Protein AF-A0A6C0HDF9-F1 (afdb_monomer_lite)

Radius of gyration: 28.07 Å; chains: 1; bounding box: 74×62×91 Å

Structure (mmCIF, N/CA/C/O backbone):
data_AF-A0A6C0HDF9-F1
#
_entry.id   AF-A0A6C0HDF9-F1
#
loop_
_atom_site.group_PDB
_atom_site.id
_atom_site.type_symbol
_atom_site.label_atom_id
_atom_site.label_alt_id
_atom_site.label_comp_id
_atom_site.label_asym_id
_atom_site.label_entity_id
_atom_site.label_seq_id
_atom_site.pdbx_PDB_ins_code
_atom_site.Cartn_x
_atom_site.Cartn_y
_atom_site.Cartn_z
_atom_site.occupancy
_atom_site.B_iso_or_equiv
_atom_site.auth_seq_id
_atom_site.auth_comp_id
_atom_site.auth_asym_id
_atom_site.auth_atom_id
_atom_site.pdbx_PDB_model_num
ATOM 1 N N . MET A 1 1 ? 6.367 15.931 -4.096 1.00 77.25 1 MET A N 1
ATOM 2 C CA . MET A 1 1 ? 7.063 14.735 -3.561 1.00 77.25 1 MET A CA 1
ATOM 3 C C . MET A 1 1 ? 7.761 14.015 -4.712 1.00 77.25 1 MET A C 1
ATOM 5 O O . MET A 1 1 ? 7.230 14.061 -5.814 1.00 77.25 1 MET A O 1
ATOM 9 N N . SER A 1 2 ? 8.948 13.421 -4.528 1.00 92.75 2 SER A N 1
ATOM 10 C CA . SER A 1 2 ? 9.651 12.751 -5.640 1.00 92.75 2 SER A CA 1
ATOM 11 C C . SER A 1 2 ? 9.009 11.400 -5.980 1.00 92.75 2 SER A C 1
ATOM 13 O O . SER A 1 2 ? 8.564 10.677 -5.087 1.00 92.75 2 SER A O 1
ATOM 15 N N . ASN A 1 3 ? 8.999 11.026 -7.265 1.00 94.81 3 ASN A N 1
ATOM 16 C CA . ASN A 1 3 ? 8.425 9.751 -7.720 1.00 94.81 3 ASN A CA 1
ATOM 17 C C . ASN A 1 3 ? 9.078 8.536 -7.048 1.00 94.81 3 ASN A C 1
ATOM 19 O O . ASN A 1 3 ? 8.394 7.553 -6.791 1.00 94.81 3 ASN A O 1
ATOM 23 N N . ASN A 1 4 ? 10.369 8.616 -6.706 1.00 92.81 4 ASN A N 1
ATOM 24 C CA . ASN A 1 4 ? 11.071 7.554 -5.981 1.00 92.81 4 ASN A CA 1
ATOM 25 C C . ASN A 1 4 ? 10.467 7.310 -4.590 1.00 92.81 4 ASN A C 1
ATOM 27 O O . ASN A 1 4 ? 10.227 6.161 -4.228 1.00 92.81 4 ASN A O 1
ATOM 31 N N . LYS A 1 5 ? 10.163 8.379 -3.834 1.00 93.69 5 LYS A N 1
ATOM 32 C CA . LYS A 1 5 ? 9.539 8.270 -2.503 1.00 93.69 5 LYS A CA 1
ATOM 33 C C . LYS A 1 5 ? 8.135 7.652 -2.607 1.00 93.69 5 LYS A C 1
ATOM 35 O O . LYS A 1 5 ? 7.800 6.760 -1.834 1.00 93.69 5 LYS A O 1
ATOM 40 N N . ILE A 1 6 ? 7.339 8.067 -3.597 1.00 96.25 6 ILE A N 1
ATOM 41 C CA . ILE A 1 6 ? 5.997 7.502 -3.845 1.00 96.25 6 ILE A CA 1
ATOM 42 C C . ILE A 1 6 ? 6.099 6.025 -4.249 1.00 96.25 6 ILE A C 1
ATOM 44 O O . ILE A 1 6 ? 5.381 5.179 -3.719 1.00 96.25 6 ILE A O 1
ATOM 48 N N . PHE A 1 7 ? 7.020 5.693 -5.153 1.00 97.56 7 PHE A N 1
ATOM 49 C CA . PHE A 1 7 ? 7.221 4.327 -5.627 1.00 97.56 7 PHE A CA 1
ATOM 50 C C . PHE A 1 7 ? 7.686 3.374 -4.525 1.00 97.56 7 PHE A C 1
ATOM 52 O O . PHE A 1 7 ? 7.213 2.243 -4.480 1.00 97.56 7 PHE A O 1
ATOM 59 N N . ALA A 1 8 ? 8.531 3.827 -3.595 1.00 95.38 8 ALA A N 1
ATOM 60 C CA . ALA A 1 8 ? 8.901 3.037 -2.421 1.00 95.38 8 ALA A CA 1
ATOM 61 C C . ALA A 1 8 ? 7.668 2.654 -1.580 1.00 95.38 8 ALA A C 1
ATOM 63 O O . ALA A 1 8 ? 7.522 1.500 -1.176 1.00 95.38 8 ALA A O 1
ATOM 64 N N . LYS A 1 9 ? 6.723 3.586 -1.386 1.00 97.31 9 LYS A N 1
ATOM 65 C CA . LYS A 1 9 ? 5.466 3.308 -0.672 1.00 97.31 9 LYS A CA 1
ATOM 66 C C . LYS A 1 9 ? 4.512 2.416 -1.472 1.00 97.31 9 LYS A C 1
ATOM 68 O O . LYS A 1 9 ? 3.881 1.541 -0.884 1.00 97.31 9 LYS A O 1
ATOM 73 N N . ILE A 1 10 ? 4.469 2.551 -2.800 1.00 98.06 10 ILE A N 1
ATOM 74 C CA . ILE A 1 10 ? 3.767 1.599 -3.679 1.00 98.06 10 ILE A CA 1
ATOM 75 C C . ILE A 1 10 ? 4.356 0.191 -3.516 1.00 98.06 10 ILE A C 1
ATOM 77 O O . ILE A 1 10 ? 3.608 -0.765 -3.338 1.00 98.06 10 ILE A O 1
ATOM 81 N N . LEU A 1 11 ? 5.683 0.046 -3.545 1.00 97.88 11 LEU A N 1
ATOM 82 C CA . LEU A 1 11 ? 6.351 -1.248 -3.407 1.00 97.88 11 LEU A CA 1
ATOM 83 C C . LEU A 1 11 ? 6.081 -1.890 -2.041 1.00 97.88 11 LEU A C 1
ATOM 85 O O . LEU A 1 11 ? 5.802 -3.086 -1.985 1.00 97.88 11 LEU A O 1
ATOM 89 N N . SER A 1 12 ? 6.116 -1.101 -0.965 1.00 96.06 12 SER A N 1
ATOM 90 C CA . SER A 1 12 ? 5.745 -1.548 0.382 1.00 96.06 12 SER A CA 1
ATOM 91 C C . SER A 1 12 ? 4.301 -2.068 0.420 1.00 96.06 12 SER A C 1
ATOM 93 O O . SER A 1 12 ? 4.063 -3.199 0.837 1.00 96.06 12 SER A O 1
ATOM 95 N N . PHE A 1 13 ? 3.346 -1.318 -0.137 1.00 98.12 13 PHE A N 1
ATOM 96 C CA . PHE A 1 13 ? 1.952 -1.755 -0.229 1.00 98.12 13 PHE A CA 1
ATOM 97 C C . PHE A 1 13 ? 1.776 -3.043 -1.053 1.00 98.12 13 PHE A C 1
ATOM 99 O O . PHE A 1 13 ? 1.066 -3.962 -0.646 1.00 98.12 13 PHE A O 1
ATOM 106 N N . LEU A 1 14 ? 2.454 -3.147 -2.199 1.00 98.25 14 LEU A N 1
ATOM 107 C CA . LEU A 1 14 ? 2.430 -4.347 -3.039 1.00 98.25 14 LEU A CA 1
ATOM 108 C C . LEU A 1 14 ? 3.043 -5.561 -2.344 1.00 98.25 14 LEU A C 1
ATOM 110 O O . LEU A 1 14 ? 2.578 -6.676 -2.564 1.00 98.25 14 LEU A O 1
ATOM 114 N N . ASN A 1 15 ? 4.072 -5.360 -1.519 1.00 97.38 15 ASN A N 1
ATOM 115 C CA . ASN A 1 15 ? 4.657 -6.421 -0.710 1.00 97.38 15 ASN A CA 1
ATOM 116 C C . ASN A 1 15 ? 3.624 -6.991 0.265 1.00 97.38 15 ASN A C 1
ATOM 118 O O . ASN A 1 15 ? 3.470 -8.207 0.338 1.00 97.38 15 ASN A O 1
ATOM 122 N N . GLU A 1 16 ? 2.868 -6.129 0.946 1.00 97.12 16 GLU A N 1
ATOM 123 C CA . GLU A 1 16 ? 1.812 -6.559 1.865 1.00 97.12 16 GLU A CA 1
ATOM 124 C C . GLU A 1 16 ? 0.657 -7.253 1.131 1.00 97.12 16 GLU A C 1
ATOM 126 O O . GLU A 1 16 ? 0.243 -8.345 1.528 1.00 97.12 16 GLU A O 1
ATOM 131 N N . LEU A 1 17 ? 0.199 -6.714 -0.008 1.00 97.62 17 LEU A N 1
ATOM 132 C CA . LEU A 1 17 ? -0.778 -7.411 -0.855 1.00 97.62 17 LEU A CA 1
ATOM 133 C C . LEU A 1 17 ? -0.266 -8.780 -1.320 1.00 97.62 17 LEU A C 1
ATOM 135 O O . LEU A 1 17 ? -1.016 -9.754 -1.312 1.00 97.62 17 LEU A O 1
ATOM 139 N N . ASN A 1 18 ? 1.007 -8.878 -1.700 1.00 97.81 18 ASN A N 1
ATOM 140 C CA . ASN A 1 18 ? 1.615 -10.136 -2.110 1.00 97.81 18 ASN A CA 1
ATOM 141 C C . ASN A 1 18 ? 1.699 -11.143 -0.951 1.00 97.81 18 ASN A C 1
ATOM 143 O O . ASN A 1 18 ? 1.428 -12.319 -1.160 1.00 97.81 18 ASN A O 1
ATOM 147 N N . ARG A 1 19 ? 2.014 -10.706 0.272 1.00 96.38 19 ARG A N 1
ATOM 148 C CA . ARG A 1 19 ? 2.009 -11.583 1.458 1.00 96.38 19 ARG A CA 1
ATOM 149 C C . ARG A 1 19 ? 0.614 -12.122 1.772 1.00 96.38 19 ARG A C 1
ATOM 151 O O . ARG A 1 19 ? 0.491 -13.261 2.206 1.00 96.38 19 ARG A O 1
ATOM 158 N N . MET A 1 20 ? -0.427 -11.323 1.543 1.00 95.50 20 MET A N 1
ATOM 159 C CA . MET A 1 20 ? -1.815 -11.716 1.809 1.00 95.50 20 MET A CA 1
ATOM 160 C C . MET A 1 20 ? -2.426 -12.584 0.698 1.00 95.50 20 MET A C 1
ATOM 162 O O . MET A 1 20 ? -3.192 -13.508 0.980 1.00 95.50 20 MET A O 1
ATOM 166 N N . PHE A 1 21 ? -2.121 -12.280 -0.566 1.00 97.12 21 PHE A N 1
ATOM 167 C CA . PHE A 1 21 ? -2.850 -12.823 -1.718 1.00 97.12 21 PHE A CA 1
ATOM 168 C C . PHE A 1 21 ? -1.964 -13.440 -2.805 1.00 97.12 21 PHE A C 1
ATOM 170 O O . PHE A 1 21 ? -2.499 -14.119 -3.679 1.00 97.12 21 PHE A O 1
ATOM 177 N N . GLY A 1 22 ? -0.644 -13.248 -2.770 1.00 94.38 22 GLY A N 1
ATOM 178 C CA . GLY A 1 22 ? 0.279 -13.629 -3.847 1.00 94.38 22 GLY A CA 1
ATOM 179 C C . GLY A 1 22 ? 0.278 -15.122 -4.176 1.00 94.38 22 GLY A C 1
ATOM 180 O O . GLY A 1 22 ? 0.358 -15.486 -5.346 1.00 94.38 22 GLY A O 1
ATOM 181 N N . ASP A 1 23 ? 0.072 -15.983 -3.175 1.00 96.44 23 ASP A N 1
ATOM 182 C CA . ASP A 1 23 ? -0.019 -17.438 -3.378 1.00 96.44 23 ASP A CA 1
ATOM 183 C C . ASP A 1 23 ? -1.294 -17.863 -4.127 1.00 96.44 23 ASP A C 1
ATOM 185 O O . ASP A 1 23 ? -1.341 -18.928 -4.742 1.00 96.44 23 ASP A O 1
ATOM 189 N N . LYS A 1 24 ? -2.351 -17.042 -4.071 1.00 96.44 24 LYS A N 1
ATOM 190 C CA . LYS A 1 24 ? -3.670 -17.323 -4.668 1.00 96.44 24 LYS A CA 1
ATOM 191 C C . LYS A 1 24 ? -3.947 -16.496 -5.920 1.00 96.44 24 LYS A C 1
ATOM 193 O O . LYS A 1 24 ? -4.871 -16.811 -6.667 1.00 96.44 24 LYS A O 1
ATOM 198 N N . ASP A 1 25 ? -3.202 -15.417 -6.122 1.00 96.94 25 ASP A N 1
ATOM 199 C CA . ASP A 1 25 ? -3.404 -14.463 -7.200 1.00 96.94 25 ASP A CA 1
ATOM 200 C C . ASP A 1 25 ? -2.078 -14.165 -7.902 1.00 96.94 25 ASP A C 1
ATOM 202 O O . ASP A 1 25 ? -1.300 -13.288 -7.512 1.00 96.94 25 ASP A O 1
ATOM 206 N N . VAL A 1 26 ? -1.829 -14.920 -8.976 1.00 97.75 26 VAL A N 1
ATOM 207 C CA . VAL A 1 26 ? -0.579 -14.835 -9.739 1.00 97.75 26 VAL A CA 1
ATOM 208 C C . VAL A 1 26 ? -0.346 -13.434 -10.310 1.00 97.75 26 VAL A C 1
ATOM 210 O O . VAL A 1 26 ? 0.799 -13.037 -10.516 1.00 97.75 26 VAL A O 1
ATOM 213 N N . ASN A 1 27 ? -1.409 -12.664 -10.565 1.00 98.19 27 ASN A N 1
ATOM 214 C CA . ASN A 1 27 ? -1.287 -11.339 -11.163 1.00 98.19 27 ASN A CA 1
ATOM 215 C C . ASN A 1 27 ? -0.745 -10.325 -10.149 1.00 98.19 27 ASN A C 1
ATOM 217 O O . ASN A 1 27 ? 0.142 -9.543 -10.500 1.00 98.19 27 ASN A O 1
ATOM 221 N N . ILE A 1 28 ? -1.183 -10.410 -8.885 1.00 97.81 28 ILE A N 1
ATOM 222 C CA . ILE A 1 28 ? -0.625 -9.623 -7.772 1.00 97.81 28 ILE A CA 1
ATOM 223 C C . ILE A 1 28 ? 0.852 -9.972 -7.577 1.00 97.81 28 ILE A C 1
ATOM 225 O O . ILE A 1 28 ? 1.693 -9.071 -7.527 1.00 97.81 28 ILE A O 1
ATOM 229 N N . PHE A 1 29 ? 1.179 -11.268 -7.544 1.00 98.00 29 PHE A N 1
ATOM 230 C CA . PHE A 1 29 ? 2.563 -11.732 -7.431 1.00 98.00 29 PHE A CA 1
ATOM 231 C C . PHE A 1 29 ? 3.443 -11.206 -8.572 1.00 98.00 29 PHE A C 1
ATOM 233 O O . PHE A 1 29 ? 4.529 -10.672 -8.334 1.00 98.00 29 PHE A O 1
ATOM 240 N N . ASN A 1 30 ? 2.962 -11.290 -9.815 1.00 98.25 30 ASN A N 1
ATOM 241 C CA . ASN A 1 30 ? 3.675 -10.776 -10.981 1.00 98.25 30 ASN A CA 1
ATOM 242 C C . ASN A 1 30 ? 3.881 -9.260 -10.898 1.00 98.25 30 ASN A C 1
ATOM 244 O O . ASN A 1 30 ? 4.979 -8.782 -11.187 1.00 98.25 30 ASN A O 1
ATOM 248 N N . TYR A 1 31 ? 2.859 -8.505 -10.482 1.00 98.50 31 TYR A N 1
ATOM 249 C CA . TYR A 1 31 ? 2.955 -7.050 -10.353 1.00 98.50 31 TYR A CA 1
ATOM 250 C C . TYR A 1 31 ? 3.988 -6.662 -9.293 1.00 98.50 31 TYR A C 1
ATOM 252 O O . TYR A 1 31 ? 4.893 -5.872 -9.572 1.00 98.50 31 TYR A O 1
ATOM 260 N N . TYR A 1 32 ? 3.926 -7.286 -8.113 1.00 98.38 32 TYR A N 1
ATOM 261 C CA . TYR A 1 32 ? 4.931 -7.113 -7.065 1.00 98.38 32 TYR A CA 1
ATOM 262 C C . TYR A 1 32 ? 6.339 -7.451 -7.570 1.00 98.38 32 TYR A C 1
ATOM 264 O O . TYR A 1 32 ? 7.265 -6.662 -7.383 1.00 98.38 32 TYR A O 1
ATOM 272 N N . LYS A 1 33 ? 6.510 -8.584 -8.265 1.00 98.31 33 LYS A N 1
ATOM 273 C CA . LYS A 1 33 ? 7.808 -9.006 -8.804 1.00 98.31 33 LYS A CA 1
ATOM 274 C C . LYS A 1 33 ? 8.379 -7.971 -9.772 1.00 98.31 33 LYS A C 1
ATOM 276 O O . LYS A 1 33 ? 9.571 -7.677 -9.682 1.00 98.31 33 LYS A O 1
ATOM 281 N N . VAL A 1 34 ? 7.564 -7.407 -10.664 1.00 98.12 34 VAL A N 1
ATOM 282 C CA . VAL A 1 34 ? 8.015 -6.363 -11.597 1.00 98.12 34 VAL A CA 1
ATOM 283 C C . VAL A 1 34 ? 8.468 -5.114 -10.842 1.00 98.12 34 VAL A C 1
ATOM 285 O O . VAL A 1 34 ? 9.578 -4.635 -11.080 1.00 98.12 34 VAL A O 1
ATOM 288 N N . CYS A 1 35 ? 7.672 -4.622 -9.889 1.00 97.31 35 CYS A N 1
ATOM 289 C CA . CYS A 1 35 ? 8.056 -3.446 -9.108 1.00 97.31 35 CYS A CA 1
ATOM 290 C C . CYS A 1 35 ? 9.322 -3.699 -8.274 1.00 97.31 35 CYS A C 1
ATOM 292 O O . CYS A 1 35 ? 10.225 -2.867 -8.279 1.00 97.31 35 CYS A O 1
ATOM 294 N N . LYS A 1 36 ? 9.446 -4.871 -7.637 1.00 98.06 36 LYS A N 1
ATOM 295 C CA . LYS A 1 36 ? 10.615 -5.258 -6.829 1.00 98.06 36 LYS A CA 1
ATOM 296 C C . LYS A 1 36 ? 11.921 -5.273 -7.627 1.00 98.06 36 LYS A C 1
ATOM 298 O O . LYS A 1 36 ? 12.961 -4.908 -7.094 1.00 98.06 36 LYS A O 1
ATOM 303 N N . HIS A 1 37 ? 11.876 -5.698 -8.890 1.00 97.56 37 HIS A N 1
ATOM 304 C CA . HIS A 1 37 ? 13.060 -5.777 -9.757 1.00 97.56 37 HIS A CA 1
ATOM 305 C C . HIS A 1 37 ? 13.282 -4.509 -10.594 1.00 97.56 37 HIS A C 1
ATOM 307 O O . HIS A 1 37 ? 14.143 -4.503 -11.474 1.00 97.56 37 HIS A O 1
ATOM 313 N N . THR A 1 38 ? 12.519 -3.439 -10.357 1.00 96.50 38 THR A N 1
ATOM 314 C CA . THR A 1 38 ? 12.707 -2.161 -11.049 1.00 96.50 38 THR A CA 1
ATOM 315 C C . THR A 1 38 ? 13.827 -1.366 -10.366 1.00 96.50 38 THR A C 1
ATOM 317 O O . THR A 1 38 ? 13.652 -0.945 -9.224 1.00 96.50 38 THR A O 1
ATOM 320 N N . PRO A 1 39 ? 14.975 -1.121 -11.029 1.00 92.31 39 PRO A N 1
ATOM 321 C CA . PRO A 1 39 ? 16.068 -0.356 -10.434 1.00 92.31 39 PRO A CA 1
ATOM 322 C C . PRO A 1 39 ? 15.692 1.115 -10.245 1.00 92.31 39 PRO A C 1
ATOM 324 O O . PRO A 1 39 ? 15.060 1.711 -11.120 1.00 92.31 39 PRO A O 1
ATOM 327 N N . ILE A 1 40 ? 16.188 1.731 -9.167 1.00 91.69 40 ILE A N 1
ATOM 328 C CA . ILE A 1 40 ? 15.968 3.157 -8.850 1.00 91.69 40 ILE A CA 1
ATOM 329 C C . ILE A 1 40 ? 16.487 4.077 -9.973 1.00 91.69 40 ILE A C 1
ATOM 331 O O . ILE A 1 40 ? 15.962 5.164 -10.200 1.00 91.69 40 ILE A O 1
ATOM 335 N N . THR A 1 41 ? 17.474 3.631 -10.752 1.00 91.69 41 THR A N 1
ATOM 336 C CA . THR A 1 41 ? 18.012 4.380 -11.899 1.00 91.69 41 THR A CA 1
ATOM 337 C C . THR A 1 41 ? 17.029 4.493 -13.072 1.00 91.69 41 THR A C 1
ATOM 339 O O . THR A 1 41 ? 17.149 5.408 -13.886 1.00 91.69 41 THR A O 1
ATOM 342 N N . LYS A 1 42 ? 16.012 3.622 -13.170 1.00 96.69 42 LYS A N 1
ATOM 343 C CA . LYS A 1 42 ? 15.038 3.613 -14.278 1.00 96.69 42 LYS A CA 1
ATOM 344 C C . LYS A 1 42 ? 13.852 4.548 -14.014 1.00 96.69 42 LYS A C 1
ATOM 346 O O . LYS A 1 42 ? 12.702 4.112 -13.937 1.00 96.69 42 LYS A O 1
ATOM 351 N N . GLN A 1 43 ? 14.126 5.851 -13.947 1.00 96.62 43 GLN A N 1
ATOM 352 C CA . GLN A 1 43 ? 13.145 6.899 -13.614 1.00 96.62 43 GLN A CA 1
ATOM 353 C C . GLN A 1 43 ? 11.867 6.870 -14.474 1.00 96.62 43 GLN A C 1
ATOM 355 O O . GLN A 1 43 ? 10.772 7.082 -13.954 1.00 96.62 43 GLN A O 1
ATOM 360 N N . ASN A 1 44 ? 11.970 6.535 -15.765 1.00 97.56 44 ASN A N 1
ATOM 361 C CA . ASN A 1 44 ? 10.804 6.426 -16.652 1.00 97.56 44 ASN A CA 1
ATOM 362 C C . ASN A 1 44 ? 9.852 5.288 -16.248 1.00 97.56 44 ASN A C 1
ATOM 364 O O . ASN A 1 44 ? 8.638 5.458 -16.288 1.00 97.56 44 ASN A O 1
ATOM 368 N N . ILE A 1 45 ? 10.387 4.143 -15.815 1.00 97.31 45 ILE A N 1
ATOM 369 C CA . ILE A 1 45 ? 9.573 2.997 -15.379 1.00 97.31 45 ILE A CA 1
ATOM 370 C C . ILE A 1 45 ? 8.900 3.312 -14.041 1.00 97.31 45 ILE A C 1
ATOM 372 O O . ILE A 1 45 ? 7.709 3.064 -13.870 1.00 97.31 45 ILE A O 1
ATOM 376 N N . ILE A 1 46 ? 9.641 3.931 -13.118 1.00 97.81 46 ILE A N 1
ATOM 377 C CA . ILE A 1 46 ? 9.115 4.395 -11.829 1.00 97.81 46 ILE A CA 1
ATOM 378 C C . ILE A 1 46 ? 7.962 5.376 -12.047 1.00 97.81 46 ILE A C 1
ATOM 380 O O . ILE A 1 46 ? 6.882 5.202 -11.482 1.00 97.81 46 ILE A O 1
ATOM 384 N N . LYS A 1 47 ? 8.163 6.372 -12.920 1.00 98.12 47 LYS A N 1
ATOM 385 C CA . LYS A 1 47 ? 7.121 7.329 -13.299 1.00 98.12 47 LYS A CA 1
ATOM 386 C C . LYS A 1 47 ? 5.889 6.615 -13.854 1.00 98.12 47 LYS A C 1
ATOM 388 O O . LYS A 1 47 ? 4.786 6.935 -13.428 1.00 98.12 47 LYS A O 1
ATOM 393 N N . ASN A 1 48 ? 6.064 5.617 -14.722 1.00 98.06 48 ASN A N 1
ATOM 394 C CA . ASN A 1 48 ? 4.944 4.845 -15.263 1.00 98.06 48 ASN A CA 1
ATOM 395 C C . ASN A 1 48 ? 4.147 4.123 -14.164 1.00 98.06 48 ASN A C 1
ATOM 397 O O . ASN A 1 48 ? 2.922 4.195 -14.174 1.00 98.06 48 ASN A O 1
ATOM 401 N N . HIS A 1 49 ? 4.799 3.486 -13.186 1.00 98.25 49 HIS A N 1
ATOM 402 C CA . HIS A 1 49 ? 4.089 2.856 -12.064 1.00 98.25 49 HIS A CA 1
ATOM 403 C C . HIS A 1 49 ? 3.317 3.869 -11.212 1.00 98.25 49 HIS A C 1
ATOM 405 O O . HIS A 1 49 ? 2.167 3.613 -10.857 1.00 98.25 49 HIS A O 1
ATOM 411 N N . VAL A 1 50 ? 3.916 5.028 -10.922 1.00 98.31 50 VAL A N 1
ATOM 412 C CA . VAL A 1 50 ? 3.234 6.114 -10.200 1.00 98.31 50 VAL A CA 1
ATOM 413 C C . VAL A 1 50 ? 2.026 6.616 -10.996 1.00 98.31 50 VAL A C 1
ATOM 415 O O . VAL A 1 50 ? 0.955 6.800 -10.425 1.00 98.31 50 VAL A O 1
ATOM 418 N N . THR A 1 51 ? 2.152 6.771 -12.317 1.00 98.31 51 THR A N 1
ATOM 419 C CA . THR A 1 51 ? 1.037 7.152 -13.196 1.00 98.31 51 THR A CA 1
ATOM 420 C C . THR A 1 51 ? -0.078 6.106 -13.197 1.00 98.31 51 THR A C 1
ATOM 422 O O . THR A 1 51 ? -1.242 6.480 -13.097 1.00 98.31 51 THR A O 1
ATOM 425 N N . LEU A 1 52 ? 0.244 4.810 -13.249 1.00 98.50 52 LEU A N 1
ATOM 426 C CA . LEU A 1 52 ? -0.756 3.738 -13.179 1.00 98.50 52 LEU A CA 1
ATOM 427 C C . LEU A 1 52 ? -1.551 3.776 -11.866 1.00 98.50 52 LEU A C 1
ATOM 429 O O . LEU A 1 52 ? -2.775 3.668 -11.889 1.00 98.50 52 LEU A O 1
ATOM 433 N N . PHE A 1 53 ? -0.872 3.984 -10.734 1.00 98.50 53 PHE A N 1
ATOM 434 C CA . PHE A 1 53 ? -1.538 4.153 -9.441 1.00 98.50 53 PHE A CA 1
ATOM 435 C C . PHE A 1 53 ? -2.365 5.437 -9.383 1.00 98.50 53 PHE A C 1
ATOM 437 O O . PHE A 1 53 ? -3.502 5.398 -8.929 1.00 98.50 53 PHE A O 1
ATOM 444 N N . SER A 1 54 ? -1.844 6.556 -9.887 1.00 98.12 54 SER A N 1
ATOM 445 C CA . SER A 1 54 ? -2.572 7.829 -9.946 1.00 98.12 54 SER A CA 1
ATOM 446 C C . SER A 1 54 ? -3.877 7.705 -10.742 1.00 98.12 54 SER A C 1
ATOM 448 O O . SER A 1 54 ? -4.943 8.086 -10.259 1.00 98.12 54 SER A O 1
ATOM 450 N N . ASN A 1 55 ? -3.821 7.062 -11.912 1.00 98.12 55 ASN A N 1
ATOM 451 C CA . ASN A 1 55 ? -4.981 6.830 -12.776 1.00 98.12 55 ASN A CA 1
ATOM 452 C C . ASN A 1 55 ? -6.049 5.934 -12.132 1.00 98.12 55 ASN A C 1
ATOM 454 O O . ASN A 1 55 ? -7.209 5.994 -12.527 1.00 98.12 55 ASN A O 1
ATOM 458 N N . PHE A 1 56 ? -5.675 5.103 -11.159 1.00 98.44 56 PHE A N 1
ATOM 459 C CA . PHE A 1 56 ? -6.622 4.320 -10.373 1.00 98.44 56 PHE A CA 1
ATOM 460 C C . PHE A 1 56 ? -7.132 5.088 -9.150 1.00 98.4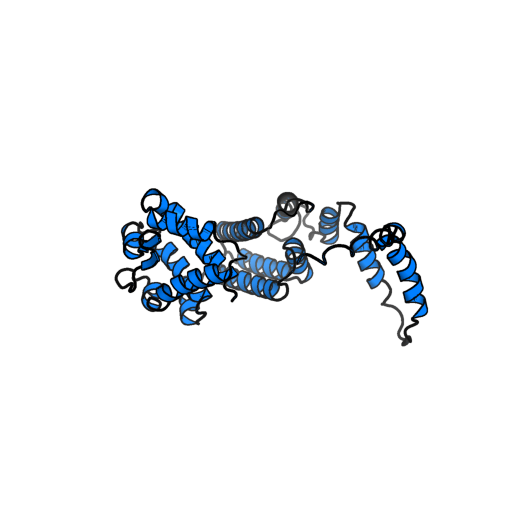4 56 PHE A C 1
ATOM 462 O O . PHE A 1 56 ? -8.327 5.069 -8.874 1.00 98.44 56 PHE A O 1
ATOM 469 N N . LEU A 1 57 ? -6.251 5.764 -8.414 1.00 98.12 57 LEU A N 1
ATOM 470 C CA . LEU A 1 57 ? -6.583 6.410 -7.146 1.00 98.12 57 LEU A CA 1
ATOM 471 C C . LEU A 1 57 ? -7.444 7.662 -7.344 1.00 98.12 57 LEU A C 1
ATOM 473 O O . LEU A 1 57 ? -8.425 7.827 -6.625 1.00 98.12 57 LEU A O 1
ATOM 477 N N . LEU A 1 58 ? -7.130 8.512 -8.329 1.00 97.25 58 LEU A N 1
ATOM 478 C CA . LEU A 1 58 ? -7.827 9.791 -8.519 1.00 97.25 58 LEU A CA 1
ATOM 479 C C . LEU A 1 58 ? -9.312 9.623 -8.886 1.00 97.25 58 LEU A C 1
ATOM 481 O O . LEU A 1 58 ? -10.145 10.210 -8.196 1.00 97.25 58 LEU A O 1
ATOM 485 N N . PRO A 1 59 ? -9.703 8.793 -9.878 1.00 98.19 59 PRO A N 1
ATOM 486 C CA . PRO A 1 59 ? -11.123 8.580 -10.177 1.00 98.19 59 PRO A CA 1
ATOM 487 C C . PRO A 1 59 ? -11.889 7.909 -9.029 1.00 98.19 59 PRO A C 1
ATOM 489 O O . PRO A 1 59 ? -13.109 8.013 -8.944 1.00 98.19 59 PRO A O 1
ATOM 492 N N . ASN A 1 60 ? -11.170 7.220 -8.139 1.00 98.19 60 ASN A N 1
ATOM 493 C CA . ASN A 1 60 ? -11.729 6.496 -7.006 1.00 98.19 60 ASN A CA 1
ATOM 494 C C . ASN A 1 60 ? -11.616 7.242 -5.671 1.00 98.19 60 ASN A C 1
ATOM 496 O O . ASN A 1 60 ? -11.965 6.649 -4.650 1.00 98.19 60 ASN A O 1
ATOM 500 N N . LYS A 1 61 ? -11.169 8.507 -5.658 1.00 97.50 61 LYS A N 1
ATOM 501 C CA . LYS A 1 61 ? -10.917 9.302 -4.442 1.00 97.50 61 LYS A CA 1
ATOM 502 C C . LYS A 1 61 ? -12.036 9.157 -3.407 1.00 97.50 61 LYS A C 1
ATOM 504 O O . LYS A 1 61 ? -11.805 8.639 -2.315 1.00 97.50 61 LYS A O 1
ATOM 509 N N . ASP A 1 62 ? -13.263 9.515 -3.778 1.00 96.25 62 ASP A N 1
ATOM 510 C CA . ASP A 1 62 ? -14.416 9.483 -2.873 1.00 96.25 62 ASP A CA 1
ATOM 511 C C . ASP A 1 62 ? -14.717 8.078 -2.350 1.00 96.25 62 ASP A C 1
ATOM 513 O O . ASP A 1 62 ? -15.104 7.903 -1.196 1.00 96.25 62 ASP A O 1
ATOM 517 N N . ASN A 1 63 ? -14.560 7.065 -3.202 1.00 97.50 63 ASN A N 1
ATOM 518 C CA . ASN A 1 63 ? -14.827 5.677 -2.842 1.00 97.50 63 ASN A CA 1
ATOM 519 C C . ASN A 1 63 ? -13.752 5.133 -1.897 1.00 97.50 63 ASN A C 1
ATOM 521 O O . ASN A 1 63 ? -14.072 4.348 -1.012 1.00 97.50 63 ASN A O 1
ATOM 525 N N . ILE A 1 64 ? -12.498 5.557 -2.051 1.00 96.94 64 ILE A N 1
ATOM 526 C CA . ILE A 1 64 ? -11.387 5.189 -1.167 1.00 96.94 64 ILE A CA 1
ATOM 527 C C . ILE A 1 64 ? -11.550 5.856 0.203 1.00 96.94 64 ILE A C 1
ATOM 529 O O . ILE A 1 64 ? -11.414 5.189 1.229 1.00 96.94 64 ILE A O 1
ATOM 533 N N . ILE A 1 65 ? -11.915 7.141 0.234 1.00 94.00 65 ILE A N 1
ATOM 534 C CA . ILE A 1 65 ? -12.194 7.880 1.476 1.00 94.00 65 ILE A CA 1
ATOM 535 C C . ILE A 1 65 ? -13.385 7.256 2.214 1.00 94.00 65 ILE A C 1
ATOM 537 O O . ILE A 1 65 ? -13.288 6.929 3.393 1.00 94.00 65 ILE A O 1
ATOM 541 N N . LYS A 1 66 ? -14.489 6.993 1.505 1.00 95.06 66 LYS A N 1
ATOM 542 C CA . LYS A 1 66 ? -15.715 6.392 2.068 1.00 95.06 66 LYS A CA 1
ATOM 543 C C . LYS A 1 66 ? -15.633 4.869 2.235 1.00 95.06 66 LYS A C 1
ATOM 545 O O . LYS A 1 66 ? -16.644 4.244 2.548 1.00 95.06 66 LYS A O 1
ATOM 550 N N . GLN A 1 67 ? -14.471 4.267 1.974 1.00 95.25 67 GLN A N 1
ATOM 551 C CA . GLN A 1 67 ? -14.219 2.823 2.050 1.00 95.25 67 GLN A CA 1
ATOM 552 C C . GLN A 1 67 ? -15.242 1.954 1.282 1.00 95.25 67 GLN A C 1
ATOM 554 O O . GLN A 1 67 ? -15.629 0.861 1.702 1.00 95.25 67 GLN A O 1
ATOM 559 N N . ASN A 1 68 ? -15.699 2.428 0.122 1.00 95.44 68 ASN A N 1
ATOM 560 C CA . ASN A 1 68 ? -16.718 1.781 -0.697 1.00 95.44 68 ASN A CA 1
ATOM 561 C C . ASN A 1 68 ? -16.118 1.056 -1.912 1.00 95.44 68 ASN A C 1
ATOM 563 O O . ASN A 1 68 ? -16.105 1.578 -3.029 1.00 95.44 68 ASN A O 1
ATOM 567 N N . PHE A 1 69 ? -15.678 -0.190 -1.718 1.00 94.62 69 PHE A N 1
ATOM 568 C CA . PHE A 1 69 ? -15.023 -0.958 -2.788 1.00 94.62 69 PHE A CA 1
ATOM 569 C C . PHE A 1 69 ? -15.972 -1.358 -3.933 1.00 94.62 69 PHE A C 1
ATOM 571 O O . PHE A 1 69 ? -15.530 -1.580 -5.058 1.00 94.62 69 PHE A O 1
ATOM 578 N N . SER A 1 70 ? -17.284 -1.426 -3.676 1.00 95.69 70 SER A N 1
ATOM 579 C CA . SER A 1 70 ? -18.274 -1.853 -4.679 1.00 95.69 70 SER A CA 1
ATOM 580 C C . SER A 1 70 ? -18.402 -0.878 -5.857 1.00 95.69 70 SER A C 1
ATOM 582 O O . SER A 1 70 ? -18.811 -1.270 -6.949 1.00 95.69 70 SER A O 1
ATOM 584 N N . LYS A 1 71 ? -18.017 0.386 -5.643 1.00 97.06 71 LYS A N 1
ATOM 585 C CA . LYS A 1 71 ? -18.124 1.477 -6.617 1.00 97.06 71 LYS A CA 1
ATOM 586 C C . LYS A 1 71 ? -16.799 1.837 -7.294 1.00 97.06 71 LYS A C 1
ATOM 588 O O . LYS A 1 71 ? -16.755 2.835 -8.008 1.00 97.06 71 LYS A O 1
ATOM 593 N N . LEU A 1 72 ? -15.739 1.047 -7.094 1.00 97.38 72 LEU A N 1
ATOM 594 C CA . LEU A 1 72 ? -14.443 1.323 -7.717 1.00 97.38 72 LEU A CA 1
ATOM 595 C C . LEU A 1 72 ? -14.531 1.236 -9.250 1.00 97.38 72 LEU A C 1
ATOM 597 O O . LEU A 1 72 ? -14.932 0.201 -9.798 1.00 97.38 72 LEU A O 1
ATOM 601 N N . ASN A 1 73 ? -14.150 2.323 -9.923 1.00 97.25 73 ASN A N 1
ATOM 602 C CA . ASN A 1 73 ? -14.090 2.457 -11.373 1.00 97.25 73 ASN A CA 1
ATOM 603 C C . ASN A 1 73 ? -12.991 3.468 -11.795 1.00 97.25 73 ASN A C 1
ATOM 605 O O . ASN A 1 73 ? -13.165 4.665 -11.571 1.00 97.25 73 ASN A O 1
ATOM 609 N N . PRO A 1 74 ? -11.883 3.026 -12.421 1.00 98.00 74 PRO A N 1
ATOM 610 C CA . PRO A 1 74 ? -11.575 1.639 -12.772 1.00 98.00 74 PRO A CA 1
ATOM 611 C C . PRO A 1 74 ? -11.393 0.769 -11.522 1.00 98.00 74 PRO A C 1
ATOM 613 O O . PRO A 1 74 ? -11.036 1.270 -10.458 1.00 98.00 74 PRO A O 1
ATOM 616 N N . SER A 1 75 ? -11.651 -0.537 -11.635 1.00 98.06 75 SER A N 1
ATOM 617 C CA . SER A 1 75 ? -11.418 -1.488 -10.536 1.00 98.06 75 SER A CA 1
ATOM 618 C C . SER A 1 75 ? -10.013 -2.077 -10.530 1.00 98.06 75 SER A C 1
ATOM 620 O O . SER A 1 75 ? -9.662 -2.784 -9.590 1.00 98.06 75 SER A O 1
ATOM 622 N N . GLU A 1 76 ? -9.208 -1.797 -11.551 1.00 98.06 76 GLU A N 1
ATOM 623 C CA . GLU A 1 76 ? -7.912 -2.433 -11.740 1.00 98.06 76 GLU A CA 1
ATOM 624 C C . GLU A 1 76 ? -6.780 -1.445 -12.013 1.00 98.06 76 GLU A C 1
ATOM 626 O O . GLU A 1 76 ? -6.972 -0.396 -12.627 1.00 98.06 76 GLU A O 1
ATOM 631 N N . ILE A 1 77 ? -5.577 -1.833 -11.592 1.00 98.38 77 ILE A N 1
ATOM 632 C CA . ILE A 1 77 ? -4.314 -1.233 -12.020 1.00 98.38 77 ILE A CA 1
ATOM 633 C C . ILE A 1 77 ? -3.678 -2.212 -13.003 1.00 98.38 77 ILE A C 1
ATOM 635 O O . ILE A 1 77 ? -3.192 -3.266 -12.595 1.00 98.38 77 ILE A O 1
ATOM 639 N N . ARG A 1 78 ? -3.693 -1.889 -14.299 1.00 98.12 78 ARG A N 1
ATOM 640 C CA . ARG A 1 78 ? -3.222 -2.778 -15.371 1.00 98.12 78 ARG A CA 1
ATOM 641 C C . ARG A 1 78 ? -1.946 -2.247 -16.013 1.00 98.12 78 ARG A C 1
ATOM 643 O O . ARG A 1 78 ? -1.933 -1.141 -16.539 1.00 98.12 78 ARG A O 1
ATOM 650 N N . MET A 1 79 ? -0.890 -3.061 -16.012 1.00 96.44 79 MET A N 1
ATOM 651 C CA . MET A 1 79 ? 0.347 -2.793 -16.756 1.00 96.44 79 MET A CA 1
ATOM 652 C C . MET A 1 79 ? 0.428 -3.636 -18.036 1.00 96.44 79 MET A C 1
ATOM 654 O O . MET A 1 79 ? 0.891 -3.158 -19.067 1.00 96.44 79 MET A O 1
ATOM 658 N N . SER A 1 80 ? -0.019 -4.892 -17.971 1.00 97.44 80 SER A N 1
ATOM 659 C CA . SER A 1 80 ? -0.152 -5.805 -19.111 1.00 97.44 80 SER A CA 1
ATOM 660 C C . SER A 1 80 ? -1.276 -6.812 -18.849 1.00 97.44 80 SER A C 1
ATOM 662 O O . SER A 1 80 ? -1.819 -6.867 -17.744 1.00 97.44 80 SER A O 1
ATOM 664 N N . ASP A 1 81 ? -1.588 -7.663 -19.826 1.00 97.00 81 ASP A N 1
ATOM 665 C CA . ASP A 1 81 ? -2.606 -8.714 -19.678 1.00 97.00 81 ASP A CA 1
ATOM 666 C C . ASP A 1 81 ? -2.301 -9.722 -18.565 1.00 97.00 81 ASP A C 1
ATOM 668 O O . ASP A 1 81 ? -3.217 -10.311 -18.000 1.00 97.00 81 ASP A O 1
ATOM 672 N N . LYS A 1 82 ? -1.018 -9.907 -18.229 1.00 96.19 82 LYS A N 1
ATOM 673 C CA . LYS A 1 82 ? -0.545 -10.854 -17.201 1.00 96.19 82 LYS A CA 1
ATOM 674 C C . LYS A 1 82 ? -0.039 -10.166 -15.933 1.00 96.19 82 LYS A C 1
ATOM 676 O O . LYS A 1 82 ? 0.511 -10.815 -15.041 1.00 96.19 82 LYS A O 1
ATOM 681 N N . THR A 1 83 ? -0.112 -8.839 -15.884 1.00 97.75 83 THR A N 1
ATOM 682 C CA . THR A 1 83 ? 0.428 -8.046 -14.782 1.00 97.75 83 THR A CA 1
ATOM 683 C C . THR A 1 83 ? -0.523 -6.907 -14.481 1.00 97.75 83 THR A C 1
ATOM 685 O O . THR A 1 83 ? -0.421 -5.806 -15.030 1.00 97.75 83 THR A O 1
ATOM 688 N N . TYR A 1 84 ? -1.477 -7.209 -13.612 1.00 98.44 84 TYR A N 1
ATOM 689 C CA . TYR A 1 84 ? -2.502 -6.286 -13.165 1.00 98.44 84 TYR A CA 1
ATOM 690 C C . TYR A 1 84 ? -2.936 -6.629 -11.739 1.00 98.44 84 TYR A C 1
ATOM 692 O O . TYR A 1 84 ? -2.642 -7.709 -11.230 1.00 98.44 84 TYR A O 1
ATOM 700 N N . ILE A 1 85 ? -3.628 -5.699 -11.095 1.00 98.38 85 ILE A N 1
ATOM 701 C CA . ILE A 1 85 ? -4.235 -5.885 -9.777 1.00 98.38 85 ILE A CA 1
ATOM 702 C C . ILE A 1 85 ? -5.703 -5.527 -9.920 1.00 98.38 85 ILE A C 1
ATOM 704 O O . ILE A 1 85 ? -6.005 -4.387 -10.259 1.00 98.38 85 ILE A O 1
ATOM 708 N N . ASP A 1 86 ? -6.599 -6.479 -9.671 1.00 98.19 86 ASP A N 1
ATOM 709 C CA . ASP A 1 86 ? -8.042 -6.237 -9.640 1.00 98.19 86 ASP A CA 1
ATOM 710 C C . ASP A 1 86 ? -8.500 -6.048 -8.190 1.00 98.19 86 ASP A C 1
ATOM 712 O O . ASP A 1 86 ? -8.604 -7.002 -7.415 1.00 98.19 86 ASP A O 1
ATOM 716 N N . PHE A 1 87 ? -8.775 -4.801 -7.808 1.00 97.94 87 PHE A N 1
ATOM 717 C CA . PHE A 1 87 ? -9.157 -4.471 -6.442 1.00 97.94 87 PHE A CA 1
ATOM 718 C C . PHE A 1 87 ? -10.525 -5.023 -6.055 1.00 97.94 87 PHE A C 1
ATOM 720 O O . PHE A 1 87 ? -10.729 -5.295 -4.874 1.00 97.94 87 PHE A O 1
ATOM 727 N N . LYS A 1 88 ? -11.445 -5.267 -7.000 1.00 96.69 88 LYS A N 1
ATOM 728 C CA . LYS A 1 88 ? -12.713 -5.935 -6.659 1.00 96.69 88 LYS A CA 1
ATOM 729 C C . LYS A 1 88 ? -12.438 -7.339 -6.133 1.00 96.69 88 LYS A C 1
ATOM 731 O O . LYS A 1 88 ? -12.890 -7.671 -5.040 1.00 96.69 88 LYS A O 1
ATOM 736 N N . GLN A 1 89 ? -11.596 -8.099 -6.832 1.00 96.75 89 GLN A N 1
ATOM 737 C CA . GLN A 1 89 ? -11.184 -9.432 -6.387 1.00 96.75 89 GLN A CA 1
ATOM 738 C C . GLN A 1 89 ? -10.398 -9.394 -5.075 1.00 96.75 89 GLN A C 1
ATOM 740 O O . GLN A 1 89 ? -10.620 -10.242 -4.210 1.00 96.75 89 GLN A O 1
ATOM 745 N N . VAL A 1 90 ? -9.504 -8.413 -4.897 1.00 97.62 90 VAL A N 1
ATOM 746 C CA . VAL A 1 90 ? -8.771 -8.230 -3.632 1.00 97.62 90 VAL A CA 1
ATOM 747 C C . VAL A 1 90 ? -9.749 -8.033 -2.472 1.00 97.62 90 VAL A C 1
ATOM 749 O O . VAL A 1 90 ? -9.661 -8.751 -1.480 1.00 97.62 90 VAL A O 1
ATOM 752 N N . PHE A 1 91 ? -10.715 -7.117 -2.592 1.00 97.44 91 PHE A N 1
ATOM 753 C CA . PHE A 1 91 ? -11.674 -6.835 -1.520 1.00 97.44 91 PHE A CA 1
ATOM 754 C C . PHE A 1 91 ? -12.680 -7.974 -1.288 1.00 97.44 91 PHE A C 1
ATOM 756 O O . PHE A 1 91 ? -13.075 -8.213 -0.144 1.00 97.44 91 PHE A O 1
ATOM 763 N N . GLU A 1 92 ? -13.070 -8.710 -2.330 1.00 96.56 92 GLU A N 1
ATOM 764 C CA . GLU A 1 92 ? -13.909 -9.909 -2.210 1.00 96.56 92 GLU A CA 1
ATOM 765 C C . GLU A 1 92 ? -13.199 -11.032 -1.443 1.00 96.56 92 GLU A C 1
ATOM 767 O O . GLU A 1 92 ? -13.808 -11.648 -0.567 1.00 96.56 92 GLU A O 1
ATOM 772 N N . LYS A 1 93 ? -11.907 -11.258 -1.721 1.00 96.69 93 LYS A N 1
ATOM 773 C CA . LYS A 1 93 ? -11.073 -12.267 -1.044 1.00 96.69 93 LYS A CA 1
ATOM 774 C C . LYS A 1 93 ? -10.604 -11.820 0.348 1.00 96.69 93 LYS A C 1
ATOM 776 O O . LYS A 1 93 ? -10.308 -12.669 1.188 1.00 96.69 93 LYS A O 1
ATOM 781 N N . ALA A 1 94 ? -10.509 -10.513 0.597 1.00 96.88 94 ALA A N 1
ATOM 782 C CA . ALA A 1 94 ? -10.095 -9.957 1.880 1.00 96.88 94 ALA A CA 1
ATOM 783 C C . ALA A 1 94 ? -11.152 -10.199 2.967 1.00 96.88 94 ALA A C 1
ATOM 785 O O . ALA A 1 94 ? -12.342 -9.905 2.788 1.00 96.88 94 ALA A O 1
ATOM 786 N N . ASN A 1 95 ? -10.700 -10.681 4.127 1.00 94.62 95 ASN A N 1
ATOM 787 C CA . ASN A 1 95 ? -11.536 -10.801 5.318 1.00 94.62 95 ASN A CA 1
ATOM 788 C C . ASN A 1 95 ? -11.910 -9.408 5.875 1.00 94.62 95 ASN A C 1
ATOM 790 O O . ASN A 1 95 ? -11.375 -8.383 5.455 1.00 94.62 95 ASN A O 1
ATOM 794 N N . LYS A 1 96 ? -12.838 -9.357 6.838 1.00 94.12 96 LYS A N 1
ATOM 795 C CA . LYS A 1 96 ? -13.314 -8.085 7.415 1.00 94.12 96 LYS A CA 1
ATOM 796 C C . LYS A 1 96 ? -12.206 -7.258 8.080 1.00 94.12 96 LYS A C 1
ATOM 798 O O . LYS A 1 96 ? -12.338 -6.043 8.132 1.00 94.12 96 LYS A O 1
ATOM 803 N N . GLU A 1 97 ? -11.147 -7.902 8.555 1.00 91.75 97 GLU A N 1
ATOM 804 C CA . GLU A 1 97 ? -10.037 -7.263 9.269 1.00 91.75 97 GLU A CA 1
ATOM 805 C C . GLU A 1 97 ? -9.033 -6.606 8.313 1.00 91.75 97 GLU A C 1
ATOM 807 O O . GLU A 1 97 ? -8.477 -5.558 8.622 1.00 91.75 97 GLU A O 1
ATOM 812 N N . TRP A 1 98 ? -8.825 -7.177 7.125 1.00 94.00 98 TRP A N 1
ATOM 813 C CA . TRP A 1 98 ? -7.846 -6.674 6.158 1.00 94.00 98 TRP A CA 1
ATOM 814 C C . TRP A 1 98 ? -8.383 -5.535 5.297 1.00 94.00 98 TRP A C 1
ATOM 816 O O . TRP A 1 98 ? -7.608 -4.702 4.834 1.00 94.00 98 TRP A O 1
ATOM 826 N N . ARG A 1 99 ? -9.703 -5.458 5.073 1.00 95.69 99 ARG A N 1
ATOM 827 C CA . ARG A 1 99 ? -10.289 -4.406 4.219 1.00 95.69 99 ARG A CA 1
ATOM 828 C C . ARG A 1 99 ? -9.973 -2.987 4.714 1.00 95.69 99 ARG A C 1
ATOM 830 O O . ARG A 1 99 ? -9.546 -2.193 3.876 1.00 95.69 99 ARG A O 1
ATOM 837 N N . PRO A 1 100 ? -10.124 -2.654 6.014 1.00 93.38 100 PRO A N 1
ATOM 838 C CA . PRO A 1 100 ? -9.751 -1.336 6.523 1.00 93.38 100 PRO A CA 1
ATOM 839 C C . PRO A 1 100 ? -8.270 -1.020 6.300 1.00 93.38 100 PRO A C 1
ATOM 841 O O . PRO A 1 100 ? -7.953 0.065 5.824 1.00 93.38 100 PRO A O 1
ATOM 844 N N . ALA A 1 101 ? -7.373 -1.982 6.547 1.00 93.19 101 ALA A N 1
ATOM 845 C CA . ALA A 1 101 ? -5.936 -1.800 6.335 1.00 93.19 101 ALA A CA 1
ATOM 846 C C . ALA A 1 101 ? -5.600 -1.529 4.857 1.00 93.19 101 ALA A C 1
ATOM 848 O O . ALA A 1 101 ? -4.845 -0.610 4.544 1.00 93.19 101 ALA A O 1
ATOM 849 N N . ILE A 1 102 ? -6.213 -2.271 3.926 1.00 96.88 102 ILE A N 1
ATOM 850 C CA . ILE A 1 102 ? -6.042 -2.034 2.484 1.00 96.88 102 ILE A CA 1
ATOM 851 C C . ILE A 1 102 ? -6.521 -0.623 2.117 1.00 96.88 102 ILE A C 1
ATOM 853 O O . ILE A 1 102 ? -5.818 0.088 1.399 1.00 96.88 102 ILE A O 1
ATOM 857 N N . PHE A 1 103 ? -7.679 -0.185 2.626 1.00 96.44 103 PHE A N 1
ATOM 858 C CA . PHE A 1 103 ? -8.160 1.180 2.398 1.00 96.44 103 PHE A CA 1
ATOM 859 C C . PHE A 1 103 ? -7.221 2.238 2.965 1.00 96.44 103 PHE A C 1
ATOM 861 O O . PHE A 1 103 ? -6.934 3.204 2.267 1.00 96.44 103 PHE A O 1
ATOM 868 N N . GLN A 1 104 ? -6.705 2.042 4.175 1.00 93.25 104 GLN A N 1
ATOM 869 C CA . GLN A 1 104 ? -5.765 2.965 4.801 1.00 93.25 104 GLN A CA 1
ATOM 870 C C . GLN A 1 104 ? -4.497 3.138 3.952 1.00 93.25 104 GLN A C 1
ATOM 872 O O . GLN A 1 104 ? -4.056 4.262 3.714 1.00 93.25 104 GLN A O 1
ATOM 877 N N . HIS A 1 105 ? -3.949 2.049 3.402 1.00 95.88 105 HIS A N 1
ATOM 878 C CA . HIS A 1 105 ? -2.824 2.138 2.468 1.00 95.88 105 HIS A CA 1
ATOM 879 C C . HIS A 1 105 ? -3.185 2.882 1.174 1.00 95.88 105 HIS A C 1
ATOM 881 O O . HIS A 1 105 ? -2.395 3.701 0.703 1.00 95.88 105 HIS A O 1
ATOM 887 N N . LEU A 1 106 ? -4.368 2.634 0.600 1.00 97.12 106 LEU A N 1
ATOM 888 C CA . LEU A 1 106 ? -4.827 3.347 -0.597 1.00 97.12 106 LEU A CA 1
ATOM 889 C C . LEU A 1 106 ? -5.033 4.845 -0.331 1.00 97.12 106 LEU A C 1
ATOM 891 O O . LEU A 1 106 ? -4.641 5.660 -1.161 1.00 97.12 106 LEU A O 1
ATOM 895 N N . GLN A 1 107 ? -5.594 5.213 0.824 1.00 95.44 107 GLN A N 1
ATOM 896 C CA . GLN A 1 107 ? -5.739 6.603 1.266 1.00 95.44 107 GLN A CA 1
ATOM 897 C C . GLN A 1 107 ? -4.372 7.270 1.436 1.00 95.44 107 GLN A C 1
ATOM 899 O O . GLN A 1 107 ? -4.173 8.399 0.990 1.00 95.44 107 GLN A O 1
ATOM 904 N N . TYR A 1 108 ? -3.402 6.556 2.011 1.00 94.81 108 TYR A N 1
ATOM 905 C CA . TYR A 1 108 ? -2.053 7.081 2.186 1.00 94.81 108 TYR A CA 1
ATOM 906 C C . TYR A 1 108 ? -1.381 7.326 0.833 1.00 94.81 108 TYR A C 1
ATOM 908 O O . TYR A 1 108 ? -0.872 8.415 0.585 1.00 94.81 108 TYR A O 1
ATOM 916 N N . LEU A 1 109 ? -1.447 6.361 -0.090 1.00 96.75 109 LEU A N 1
ATOM 917 C CA . LEU A 1 109 ? -0.932 6.533 -1.452 1.00 96.75 109 LEU A CA 1
ATOM 918 C C . LEU A 1 109 ? -1.628 7.679 -2.199 1.00 96.75 109 LEU A C 1
ATOM 920 O O . LEU A 1 109 ? -0.958 8.441 -2.897 1.00 96.75 109 LEU A O 1
ATOM 924 N N . LEU A 1 110 ? -2.945 7.823 -2.031 1.00 97.12 110 LEU A N 1
ATOM 925 C CA . LEU A 1 110 ? -3.714 8.930 -2.592 1.00 97.12 110 LEU A CA 1
ATOM 926 C C . LEU A 1 110 ? -3.201 10.278 -2.070 1.00 97.12 110 LEU A C 1
ATOM 928 O O . LEU A 1 110 ? -2.945 11.158 -2.883 1.00 97.12 110 LEU A O 1
ATOM 932 N N . TYR A 1 111 ? -2.957 10.415 -0.763 1.00 95.94 111 TYR A N 1
ATOM 933 C CA . TYR A 1 111 ? -2.388 11.634 -0.174 1.00 95.94 111 TYR A CA 1
ATOM 934 C C . TYR A 1 111 ? -0.984 11.947 -0.709 1.00 95.94 111 TYR A C 1
ATOM 936 O O . TYR A 1 111 ? -0.671 13.098 -1.004 1.00 95.94 111 TYR A O 1
ATOM 944 N N . LEU A 1 112 ? -0.129 10.933 -0.887 1.00 93.50 112 LEU A N 1
ATOM 945 C CA . LEU A 1 112 ? 1.222 11.141 -1.427 1.00 93.50 112 LEU A CA 1
ATOM 946 C C . LEU A 1 112 ? 1.217 11.633 -2.883 1.00 93.50 112 LEU A C 1
ATOM 948 O O . LEU A 1 112 ? 2.116 12.378 -3.282 1.00 93.50 112 LEU A O 1
ATOM 952 N N . ILE A 1 113 ? 0.237 11.194 -3.679 1.00 94.44 113 ILE A N 1
ATOM 953 C CA . ILE A 1 113 ? 0.076 11.586 -5.086 1.00 94.44 113 ILE A CA 1
ATOM 954 C C . ILE A 1 113 ? -0.665 12.923 -5.202 1.00 94.44 113 ILE A C 1
ATOM 956 O O . ILE A 1 113 ? -0.307 13.746 -6.045 1.00 94.44 113 ILE A O 1
ATOM 960 N N . HIS A 1 114 ? -1.676 13.139 -4.362 1.00 93.75 114 HIS A N 1
ATOM 961 C CA . HIS A 1 114 ? -2.561 14.295 -4.375 1.00 93.75 114 HIS A CA 1
ATOM 962 C C . HIS A 1 114 ? -2.820 14.779 -2.936 1.00 93.75 114 HIS A C 1
ATOM 964 O O . HIS A 1 114 ? -3.804 14.368 -2.312 1.00 93.75 114 HIS A O 1
ATOM 970 N N . PRO A 1 115 ? -1.921 15.613 -2.377 1.00 90.12 115 PRO A N 1
ATOM 971 C CA . PRO A 1 115 ? -1.988 16.048 -0.985 1.00 90.12 115 PRO A CA 1
ATOM 972 C C . PRO A 1 115 ? -3.071 17.118 -0.802 1.00 90.12 115 PRO A C 1
ATOM 974 O O . PRO A 1 115 ? -2.786 18.308 -0.700 1.00 90.12 115 PRO A O 1
ATOM 977 N N . GLU A 1 116 ? -4.327 16.687 -0.787 1.00 90.69 116 GLU A N 1
ATOM 978 C CA . GLU A 1 116 ? -5.479 17.512 -0.430 1.00 90.69 116 GLU A CA 1
ATOM 979 C C . GLU A 1 116 ? -5.848 17.332 1.041 1.00 90.69 116 GLU A C 1
ATOM 981 O O . GLU A 1 116 ? -5.702 16.249 1.614 1.00 90.69 116 GLU A O 1
ATOM 986 N N . GLU A 1 117 ? -6.380 18.399 1.632 1.00 81.38 117 GLU A N 1
ATOM 987 C CA . GLU A 1 117 ? -6.785 18.439 3.038 1.00 81.38 117 GLU A CA 1
ATOM 988 C C . GLU A 1 117 ? -7.858 17.390 3.360 1.00 81.38 117 GLU A C 1
ATOM 990 O O . GLU A 1 117 ? -7.711 16.651 4.325 1.00 81.38 117 GLU A O 1
ATOM 995 N N . GLU A 1 118 ? -8.839 17.197 2.476 1.00 84.31 118 GLU A N 1
ATOM 996 C CA . GLU A 1 118 ? -9.877 16.163 2.619 1.00 84.31 118 GLU A CA 1
ATOM 997 C C . GLU A 1 118 ? -9.293 14.740 2.737 1.00 84.31 118 GLU A C 1
ATOM 999 O O . GLU A 1 118 ? -9.777 13.911 3.508 1.00 84.31 118 GLU A O 1
ATOM 1004 N N . VAL A 1 119 ? -8.222 14.439 1.992 1.00 83.50 119 VAL A N 1
ATOM 1005 C CA . VAL A 1 119 ? -7.555 13.127 2.064 1.00 83.50 119 VAL A CA 1
ATOM 1006 C C . VAL A 1 119 ? -6.767 13.008 3.369 1.00 83.50 119 VAL A C 1
ATOM 1008 O O . VAL A 1 119 ? -6.731 11.936 3.973 1.00 83.50 119 VAL A O 1
ATOM 1011 N N . LYS A 1 120 ? -6.156 14.109 3.823 1.00 83.19 120 LYS A N 1
ATOM 1012 C CA . LYS A 1 120 ? -5.447 14.171 5.105 1.00 83.19 120 LYS A CA 1
ATOM 1013 C C . LYS A 1 120 ? -6.404 13.941 6.276 1.00 83.19 120 LYS A C 1
ATOM 1015 O O . LYS A 1 120 ? -6.075 13.167 7.167 1.00 83.19 120 LYS A O 1
ATOM 1020 N N . GLU A 1 121 ? -7.583 14.554 6.259 1.00 85.31 121 GLU A N 1
ATOM 1021 C CA . GLU A 1 121 ? -8.619 14.356 7.280 1.00 85.31 121 GLU A CA 1
ATOM 1022 C C . GLU A 1 121 ? -9.108 12.906 7.322 1.00 85.31 121 GLU A C 1
ATOM 1024 O O . GLU A 1 121 ? -9.274 12.344 8.401 1.00 85.31 121 GLU A O 1
ATOM 1029 N N . ALA A 1 122 ? -9.264 12.265 6.159 1.00 79.25 122 ALA A N 1
ATOM 1030 C CA . ALA A 1 122 ? -9.648 10.857 6.073 1.00 79.25 122 ALA A CA 1
ATOM 1031 C C . ALA A 1 122 ? -8.583 9.889 6.626 1.00 79.25 122 ALA A C 1
ATOM 1033 O O . ALA A 1 122 ? -8.927 8.781 7.036 1.00 79.25 122 ALA A O 1
ATOM 1034 N N . LEU A 1 123 ? -7.306 10.294 6.636 1.00 80.75 123 LEU A N 1
ATOM 1035 C CA . LEU A 1 123 ? -6.198 9.525 7.215 1.00 80.75 123 LEU A CA 1
ATOM 1036 C C . LEU A 1 123 ? -6.124 9.627 8.738 1.00 80.75 123 LEU A C 1
ATOM 1038 O O . LEU A 1 123 ? -5.509 8.762 9.366 1.00 80.75 123 LEU A O 1
ATOM 1042 N N . VAL A 1 124 ? -6.724 10.661 9.331 1.00 75.69 124 VAL A N 1
ATOM 1043 C CA . VAL A 1 124 ? -6.860 10.753 10.784 1.00 75.69 124 VAL A CA 1
ATOM 1044 C C . VAL A 1 124 ? -7.934 9.743 11.189 1.00 75.69 124 VAL A C 1
ATOM 1046 O O . VAL A 1 124 ? -9.075 9.867 10.735 1.00 75.69 124 VAL A O 1
ATOM 1049 N N . PRO A 1 125 ? -7.609 8.725 12.010 1.00 60.25 125 PRO A N 1
ATOM 1050 C CA . PRO A 1 125 ? -8.589 7.750 12.460 1.00 60.25 125 PRO A CA 1
ATOM 1051 C C . PRO A 1 125 ? -9.791 8.483 13.053 1.00 60.25 125 PRO A C 1
ATOM 1053 O O . PRO A 1 125 ? -9.674 9.173 14.063 1.00 60.25 125 PRO A O 1
ATOM 1056 N N . THR A 1 126 ? -10.952 8.359 12.412 1.00 50.00 126 THR A N 1
ATOM 1057 C CA . THR A 1 126 ? -12.221 8.909 12.902 1.00 50.00 126 THR A CA 1
ATOM 1058 C C . THR A 1 126 ? -12.752 8.012 14.020 1.00 50.00 126 THR A C 1
ATOM 1060 O O . THR A 1 126 ? -13.867 7.499 13.970 1.00 50.00 126 THR A O 1
ATOM 1063 N N . GLU A 1 127 ? -11.939 7.782 15.048 1.00 47.91 127 GLU A N 1
ATOM 1064 C CA . GLU A 1 127 ? -12.434 7.247 16.304 1.00 47.91 127 GLU A CA 1
ATOM 1065 C C . GLU A 1 127 ? -12.869 8.413 17.187 1.00 47.91 127 GLU A C 1
ATOM 1067 O O . GLU A 1 127 ? -12.119 9.334 17.497 1.00 47.91 127 GLU A O 1
ATOM 1072 N N . LYS A 1 128 ? -14.141 8.350 17.582 1.00 45.28 128 LYS A N 1
ATOM 1073 C CA . LYS A 1 128 ? -14.855 9.232 18.513 1.00 45.28 128 LYS A CA 1
ATOM 1074 C C . LYS A 1 128 ? -14.284 9.257 19.939 1.00 45.28 128 LYS A C 1
ATOM 1076 O O . LYS A 1 128 ? -14.957 9.729 20.848 1.00 45.28 128 LYS A O 1
ATOM 1081 N N . GLU A 1 129 ? -13.056 8.811 20.136 1.00 47.62 129 GLU A N 1
ATOM 1082 C CA . GLU A 1 129 ? -12.264 9.140 21.306 1.00 47.62 129 GLU A CA 1
ATOM 1083 C C . GLU A 1 129 ? -10.938 9.678 20.787 1.00 47.62 129 GLU A C 1
ATOM 1085 O O . GLU A 1 129 ? -10.027 8.925 20.455 1.00 47.62 129 GLU A O 1
ATOM 1090 N N . THR A 1 130 ? -10.824 11.004 20.713 1.00 46.69 130 THR A N 1
ATOM 1091 C CA . THR A 1 130 ? -9.522 11.666 20.741 1.00 46.69 130 THR A CA 1
ATOM 1092 C C . THR A 1 130 ? -8.883 11.326 22.083 1.00 46.69 130 THR A C 1
ATOM 1094 O O . THR A 1 130 ? -8.958 12.094 23.044 1.00 46.69 130 THR A O 1
ATOM 1097 N N . SER A 1 131 ? -8.303 10.131 22.186 1.00 57.34 131 SER A N 1
ATOM 1098 C CA . SER A 1 131 ? -7.337 9.857 23.226 1.00 57.34 131 SER A CA 1
ATOM 1099 C C . SER A 1 131 ? -6.208 10.854 23.000 1.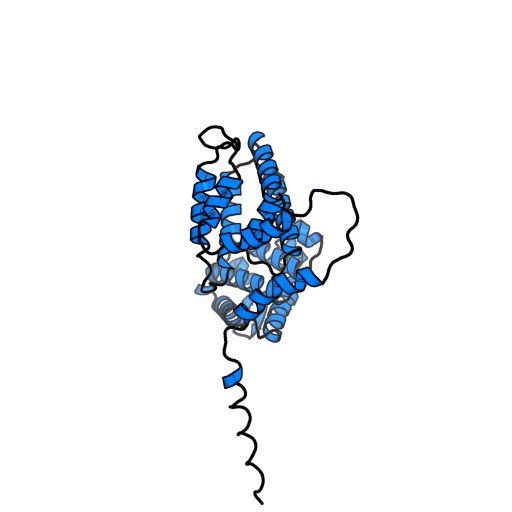00 57.34 131 SER A C 1
ATOM 1101 O O . SER A 1 131 ? -5.717 11.027 21.879 1.00 57.34 131 SER A O 1
ATOM 1103 N N . LYS A 1 132 ? -5.794 11.540 24.065 1.00 60.75 132 LYS A N 1
ATOM 1104 C CA . LYS A 1 132 ? -4.630 12.437 24.045 1.00 60.75 132 LYS A CA 1
ATOM 1105 C C . LYS A 1 132 ? -3.385 11.735 23.474 1.00 60.75 132 LYS A C 1
ATOM 1107 O O . LYS A 1 132 ? -2.483 12.387 22.975 1.00 60.75 132 LYS A O 1
ATOM 1112 N N . GLU A 1 133 ? -3.363 10.401 23.473 1.00 57.66 133 GLU A N 1
ATOM 1113 C CA . GLU A 1 133 ? -2.370 9.553 22.808 1.00 57.66 133 GLU A CA 1
ATOM 1114 C C . GLU A 1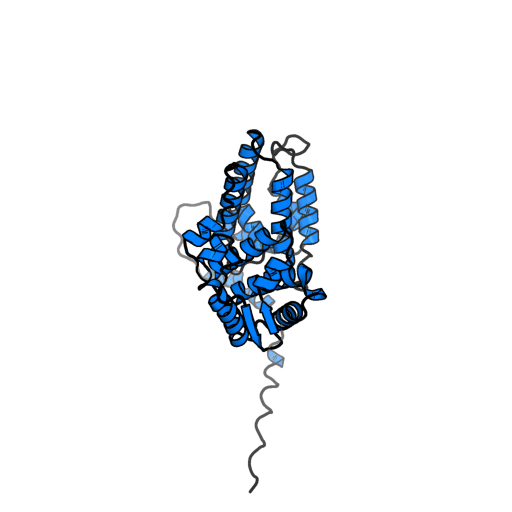 133 ? -2.253 9.812 21.294 1.00 57.66 133 GLU A C 1
ATOM 1116 O O . GLU A 1 133 ? -1.140 9.925 20.787 1.00 57.66 133 GLU A O 1
ATOM 1121 N N . THR A 1 134 ? -3.369 9.976 20.575 1.00 60.59 134 THR A N 1
ATOM 1122 C CA . THR A 1 134 ? -3.346 10.275 19.129 1.00 60.59 134 THR A CA 1
ATOM 1123 C C . THR A 1 134 ? -2.804 11.680 18.864 1.00 60.59 134 THR A C 1
ATOM 1125 O O . THR A 1 134 ? -2.061 11.895 17.911 1.00 60.59 134 THR A O 1
ATOM 1128 N N . GLU A 1 135 ? -3.113 12.634 19.743 1.00 67.25 135 GLU A N 1
ATOM 1129 C CA . GLU A 1 135 ? -2.572 13.995 19.689 1.00 67.25 135 GLU A CA 1
ATOM 1130 C C . GLU A 1 135 ? -1.063 14.011 19.973 1.00 67.25 135 GLU A C 1
ATOM 1132 O O . GLU A 1 135 ? -0.300 14.639 19.242 1.00 67.25 135 GLU A O 1
ATOM 1137 N N . VAL A 1 136 ? -0.606 13.247 20.970 1.00 66.00 136 VAL A N 1
ATOM 1138 C CA . VAL A 1 136 ? 0.822 13.071 21.276 1.00 66.00 136 VAL A CA 1
ATOM 1139 C C . VAL A 1 136 ? 1.558 12.409 20.109 1.00 66.00 136 VAL A C 1
ATOM 1141 O O . VAL A 1 136 ? 2.641 12.867 19.751 1.00 66.00 136 VAL A O 1
ATOM 1144 N N . LEU A 1 137 ? 0.979 11.385 19.471 1.00 65.25 137 LEU A N 1
ATOM 1145 C CA . LEU A 1 137 ? 1.567 10.724 18.301 1.00 65.25 137 LEU A CA 1
ATOM 1146 C C . LEU A 1 137 ? 1.624 11.638 17.074 1.00 65.25 137 LEU A C 1
ATOM 1148 O O . LEU A 1 137 ? 2.650 11.681 16.397 1.00 65.25 137 LEU A O 1
ATOM 1152 N N . ASN A 1 138 ? 0.569 12.405 16.804 1.00 68.25 138 ASN A N 1
ATOM 1153 C CA . ASN A 1 138 ? 0.559 13.361 15.697 1.00 68.25 138 ASN A CA 1
ATOM 1154 C C . ASN A 1 138 ? 1.585 14.476 15.928 1.00 68.25 138 ASN A C 1
ATOM 1156 O O . ASN A 1 138 ? 2.413 14.728 15.055 1.00 68.25 138 ASN A O 1
ATOM 1160 N N . ASN A 1 139 ? 1.631 15.046 17.136 1.00 73.31 139 ASN A N 1
ATOM 1161 C CA . ASN A 1 139 ? 2.650 16.022 17.526 1.00 73.31 139 ASN A CA 1
ATOM 1162 C C . ASN A 1 139 ? 4.068 15.434 17.446 1.00 73.31 139 ASN A C 1
ATOM 1164 O O . ASN A 1 139 ? 5.018 16.133 17.088 1.00 73.31 139 ASN A O 1
ATOM 1168 N N . PHE A 1 140 ? 4.228 14.146 17.764 1.00 67.62 140 PHE A N 1
ATOM 1169 C CA . PHE A 1 140 ? 5.503 13.443 17.662 1.00 67.62 140 PHE A CA 1
ATOM 1170 C C . PHE A 1 140 ? 5.965 13.319 16.207 1.00 67.62 140 PHE A C 1
ATOM 1172 O O . PHE A 1 140 ? 7.088 13.695 15.867 1.00 67.62 140 PHE A O 1
ATOM 1179 N N . VAL A 1 141 ? 5.078 12.844 15.334 1.00 66.44 141 VAL A N 1
ATOM 1180 C CA . VAL A 1 141 ? 5.349 12.688 13.904 1.00 66.44 141 VAL A CA 1
ATOM 1181 C C . VAL A 1 141 ? 5.616 14.042 13.245 1.00 66.44 141 VAL A C 1
ATOM 1183 O O . VAL A 1 141 ? 6.553 14.143 12.457 1.00 66.44 141 VAL A O 1
ATOM 1186 N N . GLU A 1 142 ? 4.866 15.090 13.584 1.00 73.69 142 GLU A N 1
ATOM 1187 C CA . GLU A 1 142 ? 5.061 16.438 13.037 1.00 73.69 142 GLU A CA 1
ATOM 1188 C C . GLU A 1 142 ? 6.416 17.039 13.438 1.00 73.69 142 GLU A C 1
ATOM 1190 O O . GLU A 1 142 ? 7.179 17.450 12.560 1.00 73.69 142 GLU A O 1
ATOM 1195 N N . LYS A 1 143 ? 6.773 17.002 14.732 1.00 69.50 143 LYS A N 1
ATOM 1196 C CA . LYS A 1 143 ? 8.074 17.492 15.233 1.00 69.50 143 LYS A CA 1
ATOM 1197 C C . LYS A 1 143 ? 9.253 16.700 14.655 1.00 69.50 143 LYS A C 1
ATOM 1199 O O . LYS A 1 143 ? 10.304 17.276 14.367 1.00 69.50 143 LYS A O 1
ATOM 1204 N N . LEU A 1 144 ? 9.101 15.388 14.458 1.00 62.59 144 LEU A N 1
ATOM 1205 C CA . LEU A 1 144 ? 10.108 14.587 13.762 1.00 62.59 144 LEU A CA 1
ATOM 1206 C C . LEU A 1 144 ? 10.224 15.006 12.298 1.00 62.59 144 LEU A C 1
ATOM 1208 O O . LEU A 1 144 ? 11.323 15.293 11.833 1.00 62.59 144 LEU A O 1
ATOM 1212 N N . GLN A 1 145 ? 9.109 15.075 11.569 1.00 61.25 145 GLN A N 1
ATOM 1213 C CA . GLN A 1 145 ? 9.098 15.447 10.153 1.00 61.25 145 GLN A CA 1
ATOM 1214 C C . GLN A 1 145 ? 9.692 16.835 9.906 1.00 61.25 145 GLN A C 1
ATOM 1216 O O . GLN A 1 145 ? 10.384 17.022 8.908 1.00 61.25 145 GLN A O 1
ATOM 1221 N N . GLU A 1 146 ? 9.445 17.801 10.789 1.00 72.81 146 GLU A N 1
ATOM 1222 C CA . GLU A 1 146 ? 10.053 19.131 10.727 1.00 72.81 146 GLU A CA 1
ATOM 1223 C C . GLU A 1 146 ? 11.582 19.062 10.866 1.00 72.81 146 GLU A C 1
ATOM 1225 O O . GLU A 1 146 ? 12.304 19.640 10.052 1.00 72.81 146 GLU A O 1
ATOM 1230 N N . ASN A 1 147 ? 12.087 18.260 11.807 1.00 66.19 147 ASN A N 1
ATOM 1231 C CA . ASN A 1 147 ? 13.524 18.029 11.967 1.00 66.19 147 ASN A CA 1
ATOM 1232 C C . ASN A 1 147 ? 14.149 17.276 10.778 1.00 66.19 147 ASN A C 1
ATOM 1234 O O . ASN A 1 147 ? 15.252 17.615 10.353 1.00 66.19 147 ASN A O 1
ATOM 1238 N N . PHE A 1 148 ? 13.441 16.310 10.181 1.00 64.25 148 PHE A N 1
ATOM 1239 C CA . PHE A 1 148 ? 13.911 15.601 8.983 1.00 64.25 148 PHE A CA 1
ATOM 1240 C C . PHE A 1 148 ? 13.919 16.492 7.732 1.00 64.25 148 PHE A C 1
ATOM 1242 O O . PHE A 1 148 ? 14.839 16.393 6.921 1.00 64.25 148 PHE A O 1
ATOM 1249 N N . LYS A 1 149 ? 12.934 17.388 7.565 1.00 65.19 149 LYS A N 1
ATOM 1250 C CA . LYS A 1 149 ? 12.889 18.345 6.439 1.00 65.19 149 LYS A CA 1
ATOM 1251 C C . LYS A 1 149 ? 14.096 19.282 6.431 1.00 65.19 149 LYS A C 1
ATOM 1253 O O . LYS A 1 149 ? 14.586 19.628 5.362 1.00 65.19 149 LYS A O 1
ATOM 1258 N N . ASN A 1 150 ? 14.600 19.642 7.608 1.00 59.12 150 ASN A N 1
ATOM 1259 C CA . ASN A 1 150 ? 15.765 20.515 7.747 1.00 59.12 150 ASN A CA 1
ATOM 1260 C C . ASN A 1 150 ? 17.101 19.785 7.505 1.00 59.12 150 ASN A C 1
ATOM 1262 O O . ASN A 1 150 ? 18.158 20.420 7.462 1.00 59.12 150 ASN A O 1
ATOM 1266 N N . HIS A 1 151 ? 17.074 18.459 7.332 1.00 59.97 151 HIS A N 1
ATOM 1267 C CA . HIS A 1 151 ? 18.255 17.600 7.316 1.00 59.97 151 HIS A CA 1
ATOM 1268 C C . HIS A 1 151 ? 18.160 16.483 6.260 1.00 59.97 151 HIS A C 1
ATOM 1270 O O . HIS A 1 151 ? 18.496 15.335 6.542 1.00 59.97 151 HIS A O 1
ATOM 1276 N N . GLU A 1 152 ? 17.762 16.818 5.022 1.00 54.62 152 GLU A N 1
ATOM 1277 C CA . GLU A 1 152 ? 17.563 15.849 3.919 1.00 54.62 152 GLU A CA 1
ATOM 1278 C C . GLU A 1 152 ? 18.786 14.962 3.574 1.00 54.62 152 GLU A C 1
ATOM 1280 O O . GLU A 1 152 ? 18.616 13.990 2.845 1.00 54.62 152 GLU A O 1
ATOM 1285 N N . ASN A 1 153 ? 19.980 15.229 4.123 1.00 57.56 153 ASN A N 1
ATOM 1286 C CA . ASN A 1 153 ? 21.222 14.501 3.820 1.00 57.56 153 ASN A CA 1
ATOM 1287 C C . ASN A 1 153 ? 21.988 13.963 5.049 1.00 57.56 153 ASN A C 1
ATOM 1289 O O . ASN A 1 153 ? 23.124 13.520 4.890 1.00 57.56 153 ASN A O 1
ATOM 1293 N N . LYS A 1 154 ? 21.432 14.027 6.266 1.00 62.31 154 LYS A N 1
ATOM 1294 C CA . LYS A 1 154 ? 22.142 13.545 7.467 1.00 62.31 154 LYS A CA 1
ATOM 1295 C C . LYS A 1 154 ? 21.923 12.052 7.683 1.00 62.31 154 LYS A C 1
ATOM 1297 O O . LYS A 1 154 ? 20.838 11.534 7.416 1.00 62.31 154 LYS A O 1
ATOM 1302 N N . ASN A 1 155 ? 22.948 11.355 8.174 1.00 62.31 155 ASN A N 1
ATOM 1303 C CA . ASN A 1 155 ? 22.784 9.953 8.553 1.00 62.31 155 ASN A CA 1
ATOM 1304 C C . ASN A 1 155 ? 21.867 9.849 9.805 1.00 62.31 155 ASN A C 1
ATOM 1306 O O . ASN A 1 155 ? 21.792 10.786 10.603 1.00 62.31 155 ASN A O 1
ATOM 1310 N N . PRO A 1 156 ? 21.130 8.742 10.003 1.00 52.84 156 PRO A N 1
ATOM 1311 C CA . PRO A 1 156 ? 20.205 8.586 11.134 1.00 52.84 156 PRO A CA 1
ATOM 1312 C C . PRO A 1 156 ? 20.831 8.735 12.524 1.00 52.84 156 PRO A C 1
ATOM 1314 O O . PRO A 1 156 ? 20.140 9.127 13.462 1.00 52.84 156 PRO A O 1
ATOM 1317 N N . VAL A 1 157 ? 22.133 8.472 12.658 1.00 64.50 157 VAL A N 1
ATOM 1318 C CA . VAL A 1 157 ? 22.874 8.679 13.910 1.00 64.50 157 VAL A CA 1
ATOM 1319 C C . VAL A 1 157 ? 23.059 10.174 14.185 1.00 64.50 157 VAL A C 1
ATOM 1321 O O . VAL A 1 157 ? 22.780 10.629 15.289 1.00 64.50 157 VAL A O 1
ATOM 1324 N N . GLU A 1 158 ? 23.446 10.958 13.181 1.00 65.69 158 GLU A N 1
ATOM 1325 C CA . GLU A 1 158 ? 23.534 12.420 13.246 1.00 65.69 158 GLU A CA 1
ATOM 1326 C C . GLU A 1 158 ? 22.171 13.051 13.500 1.00 65.69 158 GLU A C 1
ATOM 1328 O O . GLU A 1 158 ? 22.070 13.956 14.317 1.00 65.69 158 GLU A O 1
ATOM 1333 N N . LEU A 1 159 ? 21.112 12.537 12.873 1.00 67.38 159 LEU A N 1
ATOM 1334 C CA . LEU A 1 159 ? 19.740 12.973 13.134 1.00 67.38 159 LEU A CA 1
ATOM 1335 C C . LEU A 1 159 ? 19.319 12.680 14.577 1.00 67.38 159 LEU A C 1
ATOM 1337 O O . LEU A 1 159 ? 18.739 13.543 15.230 1.00 67.38 159 LEU A O 1
ATOM 1341 N N . GLY A 1 160 ? 19.647 11.495 15.100 1.00 64.81 160 GLY A N 1
ATOM 1342 C CA . GLY A 1 160 ? 19.419 11.152 16.504 1.00 64.81 160 GLY A CA 1
ATOM 1343 C C . GLY A 1 160 ? 20.191 12.067 17.458 1.00 64.81 160 GLY A C 1
ATOM 1344 O O . GLY A 1 160 ? 19.630 12.561 18.435 1.00 64.81 160 GLY A O 1
ATOM 1345 N N . LEU A 1 161 ? 21.455 12.360 17.144 1.00 69.56 161 LEU A N 1
ATOM 1346 C CA . LEU A 1 161 ? 22.280 13.296 17.906 1.00 69.56 161 LEU A CA 1
ATOM 1347 C C . LEU A 1 161 ? 21.756 14.729 17.822 1.00 69.56 161 LEU A C 1
ATOM 1349 O O . LEU A 1 161 ? 21.789 15.436 18.822 1.00 69.56 161 LEU A O 1
ATOM 1353 N N . ASP A 1 162 ? 21.248 15.161 16.674 1.00 70.94 162 ASP A N 1
ATOM 1354 C CA . ASP A 1 162 ? 20.676 16.492 16.503 1.00 70.94 162 ASP A CA 1
ATOM 1355 C C . ASP A 1 162 ? 19.354 16.636 17.254 1.00 70.94 162 ASP A C 1
ATOM 1357 O O . ASP A 1 162 ? 19.151 17.655 17.905 1.00 70.94 162 ASP A O 1
ATOM 1361 N N . LEU A 1 163 ? 18.504 15.604 17.258 1.00 69.75 163 LEU A N 1
ATOM 1362 C CA . LEU A 1 163 ? 17.277 15.559 18.063 1.00 69.75 163 LEU A CA 1
ATOM 1363 C C . LEU A 1 163 ? 17.558 15.606 19.571 1.00 69.75 163 LEU A C 1
ATOM 1365 O O . LEU A 1 163 ? 16.772 16.172 20.338 1.00 69.75 163 LEU A O 1
ATOM 1369 N N . LEU A 1 164 ? 18.675 15.013 20.000 1.00 76.12 164 LEU A N 1
ATOM 1370 C CA . LEU A 1 164 ? 19.159 15.113 21.375 1.00 76.12 164 LEU A CA 1
ATOM 1371 C C . LEU A 1 164 ? 19.729 16.510 21.662 1.00 76.12 164 LEU A C 1
ATOM 1373 O O . LEU A 1 164 ? 19.373 17.119 22.669 1.00 76.12 164 LEU A O 1
ATOM 1377 N N . LYS A 1 165 ? 20.567 17.048 20.767 1.00 75.50 165 LYS A N 1
ATOM 1378 C CA . LYS A 1 165 ? 21.223 18.360 20.912 1.00 75.50 165 LYS A CA 1
ATOM 1379 C C . LYS A 1 165 ? 20.243 19.526 20.886 1.00 75.50 165 LYS A C 1
ATOM 1381 O O . LYS A 1 165 ? 20.407 20.475 21.643 1.00 75.50 165 LYS A O 1
ATOM 1386 N N . ASN A 1 166 ? 19.238 19.474 20.018 1.00 72.62 166 ASN A N 1
ATOM 1387 C CA . ASN A 1 166 ? 18.271 20.555 19.846 1.00 72.62 166 ASN A CA 1
ATOM 1388 C C . ASN A 1 166 ? 17.142 20.521 20.891 1.00 72.62 166 ASN A C 1
ATOM 1390 O O . ASN A 1 166 ? 16.228 21.341 20.840 1.00 72.62 166 ASN A O 1
ATOM 1394 N N . GLY A 1 167 ? 17.190 19.569 21.830 1.00 67.25 167 GLY A N 1
ATOM 1395 C CA . GLY A 1 167 ? 16.212 19.441 22.903 1.00 67.25 167 GLY A CA 1
ATOM 1396 C C . GLY A 1 167 ? 14.829 18.978 22.442 1.00 67.25 167 GLY A C 1
ATOM 1397 O O . GLY A 1 167 ? 13.946 18.837 23.284 1.00 67.25 167 GLY A O 1
ATOM 1398 N N . THR A 1 168 ? 14.618 18.684 21.152 1.00 74.00 168 THR A N 1
ATOM 1399 C CA . THR A 1 168 ? 13.336 18.166 20.642 1.00 74.00 168 THR A CA 1
ATOM 1400 C C . THR A 1 168 ? 12.988 16.857 21.334 1.00 74.00 168 THR A C 1
ATOM 1402 O O . THR A 1 168 ? 11.855 16.688 21.781 1.00 74.00 168 THR A O 1
ATOM 1405 N N . PHE A 1 169 ? 13.972 15.966 21.494 1.00 73.56 169 PHE A N 1
ATOM 1406 C CA . PHE A 1 169 ? 13.782 14.705 22.203 1.00 73.56 169 PHE A CA 1
ATOM 1407 C C . PHE A 1 169 ? 13.406 14.922 23.676 1.00 73.56 169 PHE A C 1
ATOM 1409 O O . PHE A 1 169 ? 12.489 14.276 24.175 1.00 73.56 169 PHE A O 1
ATOM 1416 N N . MET A 1 170 ? 14.051 15.869 24.367 1.00 76.88 170 MET A N 1
ATOM 1417 C CA . MET A 1 170 ? 13.742 16.164 25.772 1.00 76.88 170 MET A CA 1
ATOM 1418 C C . MET A 1 170 ? 12.373 16.823 25.943 1.00 76.88 170 MET A C 1
ATOM 1420 O O . MET A 1 170 ? 11.638 16.467 26.860 1.00 76.88 170 MET A O 1
ATOM 1424 N N . ASN A 1 171 ? 11.989 17.723 25.039 1.00 74.38 171 ASN A N 1
ATOM 1425 C CA . ASN A 1 171 ? 10.660 18.329 25.034 1.00 74.38 171 ASN A CA 1
ATOM 1426 C C . ASN A 1 171 ? 9.577 17.270 24.778 1.00 74.38 171 ASN A C 1
ATOM 1428 O O . ASN A 1 171 ? 8.571 17.237 25.479 1.00 74.38 171 ASN A O 1
ATOM 1432 N N . MET A 1 172 ? 9.813 16.348 23.839 1.00 69.81 172 MET A N 1
ATOM 1433 C CA . MET A 1 172 ? 8.939 15.191 23.613 1.00 69.81 172 MET A CA 1
ATOM 1434 C C . MET A 1 172 ? 8.839 14.292 24.843 1.00 69.81 172 MET A C 1
ATOM 1436 O O . MET A 1 172 ? 7.741 13.919 25.242 1.00 69.81 172 MET A O 1
ATOM 1440 N N . TYR A 1 173 ? 9.973 13.955 25.455 1.00 73.75 173 TYR A N 1
ATOM 1441 C CA . TYR A 1 173 ? 10.009 13.125 26.652 1.00 73.75 173 TYR A CA 1
ATOM 1442 C C . TYR A 1 173 ? 9.231 13.775 27.803 1.00 73.75 173 TYR A C 1
ATOM 1444 O O . TYR A 1 173 ? 8.467 13.103 28.491 1.00 73.75 173 TYR A O 1
ATOM 1452 N N . GLN A 1 174 ? 9.353 15.093 27.978 1.00 76.62 174 GLN A N 1
ATOM 1453 C CA . GLN A 1 174 ? 8.574 15.845 28.961 1.00 76.62 174 GLN A CA 1
ATOM 1454 C C . GLN A 1 174 ? 7.074 15.853 28.643 1.00 76.62 174 GLN A C 1
ATOM 1456 O O . GLN A 1 174 ? 6.273 15.693 29.563 1.00 76.62 174 GLN A O 1
ATOM 1461 N N . ASP A 1 175 ? 6.680 16.010 27.377 1.00 70.62 175 ASP A N 1
ATOM 1462 C CA . ASP A 1 175 ? 5.273 15.980 26.952 1.00 70.62 175 ASP A CA 1
ATOM 1463 C C . ASP A 1 175 ? 4.645 14.589 27.190 1.00 70.62 175 ASP A C 1
ATOM 1465 O O . ASP A 1 175 ? 3.520 14.480 27.691 1.00 70.62 175 ASP A O 1
ATOM 1469 N N . ILE A 1 176 ? 5.403 13.518 26.923 1.00 70.25 176 ILE A N 1
ATOM 1470 C CA . ILE A 1 176 ? 5.012 12.130 27.215 1.00 70.25 176 ILE A CA 1
ATOM 1471 C C . ILE A 1 176 ? 4.936 11.896 28.729 1.00 70.25 176 ILE A C 1
ATOM 1473 O O . ILE A 1 176 ? 3.951 11.334 29.199 1.00 70.25 176 ILE A O 1
ATOM 1477 N N . ASN A 1 177 ? 5.920 12.358 29.507 1.00 67.75 177 ASN A N 1
ATOM 1478 C CA . ASN A 1 177 ? 5.940 12.195 30.965 1.00 67.75 177 ASN A CA 1
ATOM 1479 C C . ASN A 1 177 ? 4.775 12.942 31.637 1.00 67.75 177 ASN A C 1
ATOM 1481 O O . ASN A 1 177 ? 4.091 12.391 32.494 1.00 67.75 177 ASN A O 1
ATOM 1485 N N . LYS A 1 178 ? 4.465 14.166 31.192 1.00 74.62 178 LYS A N 1
ATOM 1486 C CA . LYS A 1 178 ? 3.276 14.908 31.646 1.00 74.62 178 LYS A CA 1
ATOM 1487 C C . LYS A 1 178 ? 1.987 14.158 31.317 1.00 74.62 178 LYS A C 1
ATOM 1489 O O . LYS A 1 178 ? 1.092 14.079 32.150 1.00 74.62 178 LYS A O 1
ATOM 1494 N N . SER A 1 179 ? 1.895 13.583 30.119 1.00 62.94 179 SER A N 1
ATOM 1495 C CA . SER A 1 179 ? 0.712 12.824 29.693 1.00 62.94 179 SER A CA 1
ATOM 1496 C C . SER A 1 179 ? 0.571 11.488 30.435 1.00 62.94 179 SER A C 1
ATOM 1498 O O . SER A 1 179 ? -0.544 11.059 30.725 1.00 62.94 179 SER A O 1
ATOM 1500 N N . LEU A 1 180 ? 1.694 10.866 30.806 1.00 67.88 180 LEU A N 1
ATOM 1501 C CA . LEU A 1 180 ? 1.755 9.654 31.618 1.00 67.88 180 LEU A CA 1
ATOM 1502 C C . LEU A 1 180 ? 1.331 9.902 33.068 1.00 67.88 180 LEU A C 1
ATOM 1504 O O . LEU A 1 180 ? 0.534 9.143 33.614 1.00 67.88 180 LEU A O 1
ATOM 1508 N N . GLN A 1 181 ? 1.846 10.969 33.685 1.00 71.50 181 GLN A N 1
ATOM 1509 C CA . GLN A 1 181 ? 1.522 11.342 35.067 1.00 71.50 181 GLN A CA 1
ATOM 1510 C C . GLN A 1 181 ? 0.034 11.642 35.253 1.00 71.50 181 GLN A C 1
ATOM 1512 O O . GLN A 1 181 ? -0.512 11.419 36.331 1.00 71.50 181 GLN A O 1
ATOM 1517 N N . ASN A 1 182 ? -0.635 12.080 34.188 1.00 73.44 182 ASN A N 1
ATOM 1518 C CA . ASN A 1 182 ? -2.071 12.321 34.192 1.00 73.44 182 ASN A CA 1
ATOM 1519 C C . ASN A 1 182 ? -2.913 11.033 34.084 1.00 73.44 182 ASN A C 1
ATOM 1521 O O . ASN A 1 182 ? -4.134 11.111 34.159 1.00 73.44 182 ASN A O 1
ATOM 1525 N N . GLY A 1 183 ? -2.293 9.853 33.931 1.00 56.44 183 GLY A N 1
ATOM 1526 C CA . GLY A 1 183 ? -2.989 8.561 33.838 1.00 56.44 183 GLY A CA 1
ATOM 1527 C C . GLY A 1 183 ? -3.704 8.318 32.503 1.00 56.44 183 GLY A C 1
ATOM 1528 O O . GLY A 1 183 ? -4.437 7.341 32.366 1.00 56.44 183 GLY A O 1
ATOM 1529 N N . ASP A 1 184 ? -3.475 9.187 31.516 1.00 57.75 184 ASP A N 1
ATOM 1530 C CA . ASP A 1 184 ? -4.225 9.246 30.258 1.00 57.75 184 ASP A CA 1
ATOM 1531 C C . ASP A 1 184 ? -3.627 8.375 29.135 1.00 57.75 184 ASP A C 1
ATOM 1533 O O . ASP A 1 184 ? -4.195 8.300 28.044 1.00 57.75 184 ASP A O 1
ATOM 1537 N N . LEU A 1 185 ? -2.473 7.733 29.361 1.00 61.25 185 LEU A N 1
ATOM 1538 C CA . LEU A 1 185 ? -1.667 7.144 28.288 1.00 61.25 185 LEU A CA 1
ATOM 1539 C C . LEU A 1 185 ? -1.251 5.698 28.593 1.00 61.25 185 LEU A C 1
ATOM 1541 O O . LEU A 1 185 ? -0.603 5.413 29.600 1.00 61.25 185 LEU A O 1
ATOM 1545 N N . LYS A 1 186 ? -1.606 4.766 27.697 1.00 64.75 186 LYS A N 1
ATOM 1546 C CA . LYS A 1 186 ? -1.194 3.356 27.775 1.00 64.75 186 LYS A CA 1
ATOM 1547 C C . LYS A 1 186 ? 0.160 3.175 27.088 1.00 64.75 186 LYS A C 1
ATOM 1549 O O . LYS A 1 186 ? 0.224 2.855 25.902 1.00 64.75 186 LYS A O 1
ATOM 1554 N N . LEU A 1 187 ? 1.238 3.359 27.853 1.00 59.56 187 LEU A N 1
ATOM 1555 C CA . LEU A 1 187 ? 2.628 3.240 27.384 1.00 59.56 187 LEU A CA 1
ATOM 1556 C C . LEU A 1 187 ? 2.910 1.973 26.578 1.00 59.56 187 LEU A C 1
ATOM 1558 O O . LEU A 1 187 ? 3.685 2.035 25.633 1.00 59.56 187 LEU A O 1
ATOM 1562 N N . ASP A 1 188 ? 2.263 0.855 26.901 1.00 55.56 188 ASP A N 1
ATOM 1563 C CA . ASP A 1 188 ? 2.493 -0.422 26.220 1.00 55.56 188 ASP A CA 1
ATOM 1564 C C . ASP A 1 188 ? 2.198 -0.349 24.710 1.00 55.56 188 ASP A C 1
ATOM 1566 O O . ASP A 1 188 ? 2.887 -0.978 23.907 1.00 55.56 188 ASP A O 1
ATOM 1570 N N . LYS A 1 189 ? 1.207 0.455 24.296 1.00 57.97 189 LYS A N 1
ATOM 1571 C CA . LYS A 1 189 ? 0.850 0.645 22.878 1.00 57.97 189 LYS A CA 1
ATOM 1572 C C . LYS A 1 189 ? 1.703 1.715 22.201 1.00 57.97 189 LYS A C 1
ATOM 1574 O O . LYS A 1 189 ? 2.118 1.532 21.052 1.00 57.97 189 LYS A O 1
ATOM 1579 N N . LEU A 1 190 ? 2.002 2.798 22.919 1.00 53.66 190 LEU A N 1
ATOM 1580 C CA . LEU A 1 190 ? 2.854 3.880 22.429 1.00 53.66 190 LEU A CA 1
ATOM 1581 C C . LEU A 1 190 ? 4.290 3.391 22.197 1.00 53.66 190 LEU A C 1
ATOM 1583 O O . LEU A 1 190 ? 4.848 3.605 21.124 1.00 53.66 190 LEU A O 1
ATOM 1587 N N . LEU A 1 191 ? 4.868 2.678 23.166 1.00 58.56 191 LEU A N 1
ATOM 1588 C CA . LEU A 1 191 ? 6.213 2.113 23.067 1.00 58.56 191 LEU A CA 1
ATOM 1589 C C . LEU A 1 191 ? 6.298 1.072 21.952 1.00 58.56 191 LEU A C 1
ATOM 1591 O O . LEU A 1 191 ? 7.273 1.086 21.208 1.00 58.56 191 LEU A O 1
ATOM 1595 N N . GLY A 1 192 ? 5.264 0.244 21.765 1.00 65.44 192 GLY A N 1
ATOM 1596 C CA . GLY A 1 192 ? 5.192 -0.669 20.620 1.00 65.44 192 GLY A CA 1
ATOM 1597 C C . GLY A 1 192 ? 5.174 0.070 19.276 1.00 65.44 192 GLY A C 1
ATOM 1598 O O . GLY A 1 192 ? 5.875 -0.311 18.342 1.00 65.44 192 GLY A O 1
ATOM 1599 N N . SER A 1 193 ? 4.435 1.178 19.187 1.00 54.41 193 SER A N 1
ATOM 1600 C CA . SER A 1 193 ? 4.366 2.002 17.971 1.00 54.41 193 SER A CA 1
ATOM 1601 C C . SER A 1 193 ? 5.693 2.714 17.679 1.00 54.41 193 SER A C 1
ATOM 1603 O O . SER A 1 193 ? 6.146 2.733 16.537 1.00 54.41 193 SER A O 1
ATOM 1605 N N . VAL A 1 194 ? 6.367 3.237 18.709 1.00 51.81 194 VAL A N 1
ATOM 1606 C CA . VAL A 1 194 ? 7.692 3.869 18.592 1.00 51.81 194 VAL A CA 1
ATOM 1607 C C . VAL A 1 194 ? 8.770 2.842 18.237 1.00 51.81 194 VAL A C 1
ATOM 1609 O O . VAL A 1 194 ? 9.604 3.115 17.378 1.00 51.81 194 VAL A O 1
ATOM 1612 N N . GLN A 1 195 ? 8.734 1.646 18.829 1.00 55.16 195 GLN A N 1
ATOM 1613 C CA . GLN A 1 195 ? 9.629 0.543 18.468 1.00 55.16 195 GLN A CA 1
ATOM 1614 C C . GLN A 1 195 ? 9.450 0.122 17.008 1.00 55.16 195 GLN A C 1
ATOM 1616 O O . GLN A 1 195 ? 10.447 -0.101 16.328 1.00 55.16 195 GLN A O 1
ATOM 1621 N N . ASN A 1 196 ? 8.212 0.075 16.505 1.00 54.84 196 ASN A N 1
ATOM 1622 C CA . ASN A 1 196 ? 7.943 -0.215 15.095 1.00 54.84 196 ASN A CA 1
ATOM 1623 C C . ASN A 1 196 ? 8.499 0.878 14.174 1.00 54.84 196 ASN A C 1
ATOM 1625 O O . ASN A 1 196 ? 9.173 0.558 13.201 1.00 54.84 196 ASN A O 1
ATOM 1629 N N . ILE A 1 197 ? 8.304 2.158 14.512 1.00 54.22 197 ILE A N 1
ATOM 1630 C CA . ILE A 1 197 ? 8.851 3.285 13.735 1.00 54.22 197 ILE A CA 1
ATOM 1631 C C . ILE A 1 197 ? 10.388 3.256 13.728 1.00 54.22 197 ILE A C 1
ATOM 1633 O O . ILE A 1 197 ? 11.004 3.409 12.677 1.00 54.22 197 ILE A O 1
ATOM 1637 N N . ILE A 1 198 ? 11.029 3.018 14.877 1.00 50.56 198 ILE A N 1
ATOM 1638 C CA . ILE A 1 198 ? 12.494 2.901 14.977 1.00 50.56 198 ILE A CA 1
ATOM 1639 C C . ILE A 1 198 ? 12.993 1.654 14.228 1.00 50.56 198 ILE A C 1
ATOM 1641 O O . ILE A 1 198 ? 14.032 1.703 13.569 1.00 50.56 198 ILE A O 1
ATOM 1645 N N . GLY A 1 199 ? 12.248 0.550 14.280 1.00 56.22 199 GLY A N 1
ATOM 1646 C CA . GLY A 1 199 ? 12.522 -0.675 13.529 1.00 56.22 199 GLY A CA 1
ATOM 1647 C C . GLY A 1 199 ? 12.479 -0.464 12.014 1.00 56.22 199 GLY A C 1
ATOM 1648 O O . GLY A 1 199 ? 13.389 -0.882 11.305 1.00 56.22 199 GLY A O 1
ATOM 1649 N N . GLU A 1 200 ? 11.467 0.238 11.509 1.00 50.75 200 GLU A N 1
ATOM 1650 C CA . GLU A 1 200 ? 11.365 0.594 10.089 1.00 50.75 200 GLU A CA 1
ATOM 1651 C C . GLU A 1 200 ? 12.484 1.557 9.661 1.00 50.75 200 GLU A C 1
ATOM 1653 O O . GLU A 1 200 ? 13.119 1.342 8.629 1.00 50.75 200 GLU A O 1
ATOM 1658 N N . LEU A 1 201 ? 12.806 2.561 10.486 1.00 49.84 201 LEU A N 1
ATOM 1659 C CA . LEU A 1 201 ? 13.904 3.502 10.223 1.00 49.84 201 LEU A CA 1
ATOM 1660 C C . LEU A 1 201 ? 15.284 2.828 10.220 1.00 49.84 201 LEU A C 1
ATOM 1662 O O . LEU A 1 201 ? 16.172 3.239 9.476 1.00 49.84 201 LEU A O 1
ATOM 1666 N N . THR A 1 202 ? 15.474 1.789 11.034 1.00 50.28 202 THR A N 1
ATOM 1667 C CA . THR A 1 202 ? 16.727 1.018 11.076 1.00 50.28 202 THR A CA 1
ATOM 1668 C C . THR A 1 202 ? 16.835 -0.005 9.949 1.00 50.28 202 THR A C 1
ATOM 1670 O O . THR A 1 202 ? 17.948 -0.340 9.554 1.00 50.28 202 THR A O 1
ATOM 1673 N N . GLN A 1 203 ? 15.714 -0.458 9.381 1.00 48.81 203 GLN A N 1
ATOM 1674 C CA . GLN A 1 203 ? 15.703 -1.317 8.191 1.00 48.81 203 GLN A CA 1
ATOM 1675 C C . GLN A 1 203 ? 15.945 -0.549 6.885 1.00 48.81 203 GLN A C 1
ATOM 1677 O O . GLN A 1 203 ? 16.446 -1.135 5.927 1.00 48.81 203 GLN A O 1
ATOM 1682 N N . GLU A 1 204 ? 15.623 0.748 6.832 1.00 41.94 204 GLU A N 1
ATOM 1683 C CA . GLU A 1 204 ? 15.911 1.608 5.672 1.00 41.94 204 GLU A CA 1
ATOM 1684 C C . GLU A 1 204 ? 17.374 2.104 5.617 1.00 41.94 204 GLU A C 1
ATOM 1686 O O . GLU A 1 204 ? 17.768 2.771 4.658 1.00 41.94 204 GLU A O 1
ATOM 1691 N N . LEU A 1 205 ? 18.212 1.749 6.599 1.00 45.25 205 LEU A N 1
ATOM 1692 C CA . LEU A 1 205 ? 19.644 2.041 6.573 1.00 45.25 205 LEU A CA 1
ATOM 1693 C C . LEU A 1 205 ? 20.382 1.126 5.578 1.00 45.25 205 LEU A C 1
ATOM 1695 O O . LEU A 1 205 ? 20.306 -0.100 5.701 1.00 45.25 205 LEU A O 1
ATOM 1699 N N . PRO A 1 206 ? 21.155 1.671 4.619 1.00 40.22 206 PRO A N 1
ATOM 1700 C CA . PRO A 1 206 ? 22.115 0.858 3.890 1.00 40.22 206 PRO A CA 1
ATOM 1701 C C . PRO A 1 206 ? 23.165 0.335 4.879 1.00 40.22 206 PRO A C 1
ATOM 1703 O O . PRO A 1 206 ? 23.711 1.102 5.668 1.00 40.22 206 PRO A O 1
ATOM 1706 N N . ASN A 1 207 ? 23.473 -0.964 4.816 1.00 43.09 207 ASN A N 1
ATOM 1707 C CA . ASN A 1 207 ? 24.670 -1.520 5.445 1.00 43.09 207 ASN A CA 1
ATOM 1708 C C . ASN A 1 207 ? 25.899 -0.915 4.749 1.00 43.09 207 ASN A C 1
ATOM 1710 O O . ASN A 1 207 ? 26.436 -1.497 3.809 1.00 43.09 207 ASN A O 1
ATOM 1714 N N . THR A 1 208 ? 26.312 0.282 5.152 1.00 41.62 208 THR A N 1
ATOM 1715 C CA . THR A 1 208 ? 27.608 0.840 4.776 1.00 41.62 208 THR A CA 1
ATOM 1716 C C . THR A 1 208 ? 28.684 0.100 5.559 1.00 41.62 208 THR A C 1
ATOM 1718 O O . THR A 1 208 ? 28.721 0.160 6.788 1.00 41.62 208 THR A O 1
ATOM 1721 N N . GLU A 1 209 ? 29.541 -0.633 4.846 1.00 38.03 209 GLU A N 1
ATOM 1722 C CA . GLU A 1 209 ? 30.744 -1.245 5.412 1.00 38.03 209 GLU A CA 1
ATOM 1723 C C . GLU A 1 209 ? 31.566 -0.163 6.134 1.00 38.03 209 GLU A C 1
ATOM 1725 O O . GLU A 1 209 ? 32.034 0.786 5.509 1.00 38.03 209 GLU A O 1
ATOM 1730 N N . GLY A 1 210 ? 31.703 -0.280 7.459 1.00 46.69 210 GLY A N 1
ATOM 1731 C CA . GLY A 1 210 ? 32.565 0.588 8.270 1.00 46.69 210 GLY A CA 1
ATOM 1732 C C . GLY A 1 210 ? 31.874 1.435 9.343 1.00 46.69 210 GLY A C 1
ATOM 1733 O O . GLY A 1 210 ? 32.569 2.004 10.178 1.00 46.69 210 GLY A O 1
ATOM 1734 N N . THR A 1 211 ? 30.541 1.493 9.392 1.00 48.94 211 THR A N 1
ATOM 1735 C CA . THR A 1 211 ? 29.820 2.062 10.547 1.00 48.94 211 THR A CA 1
ATOM 1736 C C . THR A 1 211 ? 29.390 0.943 11.486 1.00 48.94 211 THR A C 1
ATOM 1738 O O . THR A 1 211 ? 28.854 -0.063 11.018 1.00 48.94 211 THR A O 1
ATOM 1741 N N . GLU A 1 212 ? 29.629 1.097 12.794 1.00 53.00 212 GLU A N 1
ATOM 1742 C CA . GLU A 1 212 ? 29.175 0.116 13.783 1.00 53.00 212 GLU A CA 1
ATOM 1743 C C . GLU A 1 212 ? 27.682 -0.210 13.587 1.00 53.00 212 GLU A C 1
ATOM 1745 O O . GLU A 1 212 ? 26.892 0.695 13.296 1.00 53.00 212 GLU A O 1
ATOM 1750 N N . PRO A 1 213 ? 27.278 -1.487 13.722 1.00 54.44 213 PRO A N 1
ATOM 1751 C CA . PRO A 1 213 ? 25.895 -1.888 13.518 1.00 54.44 213 PRO A CA 1
ATOM 1752 C C . PRO A 1 213 ? 24.951 -1.056 14.388 1.00 54.44 213 PRO A C 1
ATOM 1754 O O . PRO A 1 213 ? 25.161 -0.944 15.590 1.00 54.44 213 PRO A O 1
ATOM 1757 N N . ALA A 1 214 ? 23.847 -0.554 13.827 1.00 52.62 214 ALA A N 1
ATOM 1758 C CA . ALA A 1 214 ? 22.810 0.150 14.596 1.00 52.62 214 ALA A CA 1
ATOM 1759 C C . ALA A 1 214 ? 22.321 -0.651 15.828 1.00 52.62 214 ALA A C 1
ATOM 1761 O O . ALA A 1 214 ? 21.820 -0.078 16.793 1.00 52.62 214 ALA A O 1
ATOM 1762 N N . SER A 1 215 ? 22.518 -1.973 15.833 1.00 50.06 215 SER A N 1
ATOM 1763 C CA . SER A 1 215 ? 22.272 -2.852 16.975 1.00 50.06 215 SER A CA 1
ATOM 1764 C C . SER A 1 215 ? 23.193 -2.618 18.184 1.00 50.06 215 SER A C 1
ATOM 1766 O O . SER A 1 215 ? 22.718 -2.779 19.307 1.00 50.06 215 SER A O 1
ATOM 1768 N N . SER A 1 216 ? 24.461 -2.211 18.022 1.00 56.12 216 SER A N 1
ATOM 1769 C CA . SER A 1 216 ? 25.332 -1.859 19.163 1.00 56.12 216 SER A CA 1
ATOM 1770 C C . SER A 1 216 ? 24.849 -0.575 19.839 1.00 56.12 216 SER A C 1
ATOM 1772 O O . SER A 1 216 ? 24.749 -0.509 21.065 1.00 56.12 216 SER A O 1
ATOM 1774 N N . LEU A 1 217 ? 24.432 0.404 19.036 1.00 58.47 217 LEU A N 1
ATOM 1775 C CA . LEU A 1 217 ? 23.872 1.669 19.505 1.00 58.47 217 LEU A CA 1
ATOM 1776 C C . LEU A 1 217 ? 22.521 1.463 20.215 1.00 58.47 217 LEU A C 1
ATOM 1778 O O . LEU A 1 217 ? 22.307 2.001 21.301 1.00 58.47 217 LEU A O 1
ATOM 1782 N N . LEU A 1 218 ? 21.652 0.601 19.674 1.00 57.72 218 LEU A N 1
ATOM 1783 C CA . LEU A 1 218 ? 20.387 0.206 20.308 1.00 57.72 218 LEU A CA 1
ATOM 1784 C C . LEU A 1 218 ? 20.587 -0.545 21.631 1.00 57.72 218 LEU A C 1
ATOM 1786 O O . LEU A 1 218 ? 19.871 -0.276 22.593 1.00 57.72 218 LEU A O 1
ATOM 1790 N N . ASN A 1 219 ? 21.572 -1.442 21.716 1.00 64.00 219 ASN A N 1
ATOM 1791 C CA . ASN A 1 219 ? 21.888 -2.145 22.963 1.00 64.00 219 ASN A CA 1
ATOM 1792 C C . ASN A 1 219 ? 22.389 -1.175 24.045 1.00 64.00 219 ASN A C 1
ATOM 1794 O O . ASN A 1 219 ? 21.988 -1.277 25.205 1.00 64.00 219 ASN A O 1
ATOM 1798 N N . ASN A 1 220 ? 23.195 -0.183 23.664 1.00 62.88 220 ASN A N 1
ATOM 1799 C CA . ASN A 1 220 ? 23.663 0.856 24.580 1.00 62.88 220 ASN A CA 1
ATOM 1800 C C . ASN A 1 220 ? 22.522 1.788 25.030 1.00 62.88 220 ASN A C 1
ATOM 1802 O O . ASN A 1 220 ? 22.419 2.100 26.217 1.00 62.88 220 ASN A O 1
ATOM 1806 N N . MET A 1 221 ? 21.603 2.155 24.130 1.00 54.09 221 MET A N 1
ATOM 1807 C CA . MET A 1 221 ? 20.405 2.934 24.477 1.00 54.09 221 MET A CA 1
ATOM 1808 C C . MET A 1 221 ? 19.423 2.150 25.357 1.00 54.09 221 MET A C 1
ATOM 1810 O O . MET A 1 221 ? 18.861 2.712 26.295 1.00 54.09 221 MET A O 1
ATOM 1814 N N . SER A 1 222 ? 19.239 0.851 25.109 1.00 64.69 222 SER A N 1
ATOM 1815 C CA . SER A 1 222 ? 18.391 -0.015 25.938 1.00 64.69 222 SER A CA 1
ATOM 1816 C C . SER A 1 222 ? 18.932 -0.129 27.366 1.00 64.69 222 SER A C 1
ATOM 1818 O O . SER A 1 222 ? 18.162 -0.090 28.326 1.00 64.69 222 SER A O 1
ATOM 1820 N N . ASN A 1 223 ? 20.256 -0.217 27.522 1.00 67.38 223 ASN A N 1
ATOM 1821 C CA . ASN A 1 223 ? 20.908 -0.245 28.831 1.00 67.38 223 ASN A CA 1
ATOM 1822 C C . ASN A 1 223 ? 20.825 1.108 29.560 1.00 67.38 223 ASN A C 1
ATOM 1824 O O . ASN A 1 223 ? 20.701 1.134 30.784 1.00 67.38 223 ASN A O 1
ATOM 1828 N N . MET A 1 224 ? 20.835 2.226 28.827 1.00 59.84 224 MET A N 1
ATOM 1829 C CA . MET A 1 224 ? 20.579 3.554 29.397 1.00 59.84 224 MET A CA 1
ATOM 1830 C C . MET A 1 224 ? 19.139 3.714 29.877 1.00 59.84 224 MET A C 1
ATOM 1832 O O . MET A 1 224 ? 18.910 4.138 31.007 1.00 59.84 224 MET A O 1
ATOM 1836 N N . LEU A 1 225 ? 18.168 3.352 29.038 1.00 58.69 225 LEU A N 1
ATOM 1837 C CA . LEU A 1 225 ? 16.745 3.484 29.352 1.00 58.69 225 LEU A CA 1
ATOM 1838 C C . LEU A 1 225 ? 16.325 2.559 30.501 1.00 58.69 225 LEU A C 1
ATOM 1840 O O . LEU A 1 225 ? 15.515 2.953 31.331 1.00 58.69 225 LEU A O 1
ATOM 1844 N N . GLY A 1 226 ? 16.932 1.374 30.620 1.00 70.44 226 GLY A N 1
ATOM 1845 C CA . GLY A 1 226 ? 16.686 0.449 31.734 1.00 70.44 226 GLY A CA 1
ATOM 1846 C C . GLY A 1 226 ? 17.197 0.921 33.106 1.00 70.44 226 GLY A C 1
ATOM 1847 O O . GLY A 1 226 ? 16.899 0.286 34.125 1.00 70.44 226 GLY A O 1
ATOM 1848 N N . ASN A 1 227 ? 17.968 2.012 33.154 1.00 64.69 227 ASN A N 1
ATOM 1849 C CA . ASN A 1 227 ? 18.490 2.607 34.387 1.00 64.69 227 ASN A CA 1
ATOM 1850 C C . ASN A 1 227 ? 17.820 3.933 34.772 1.00 64.69 227 ASN A C 1
ATOM 1852 O O . ASN A 1 227 ? 18.177 4.486 35.813 1.00 64.69 227 ASN A O 1
ATOM 1856 N N . ILE A 1 228 ? 16.852 4.408 33.983 1.00 63.94 228 ILE A N 1
ATOM 1857 C CA . ILE A 1 228 ? 16.064 5.608 34.270 1.00 63.94 228 ILE A CA 1
ATOM 1858 C C . ILE A 1 228 ? 14.702 5.171 34.825 1.00 63.94 228 ILE A C 1
ATOM 1860 O O . ILE A 1 228 ? 13.967 4.410 34.198 1.00 63.94 228 ILE A O 1
ATOM 1864 N N . ASN A 1 229 ? 14.386 5.627 36.032 1.00 66.81 229 ASN A N 1
ATOM 1865 C CA . ASN A 1 229 ? 13.100 5.445 36.683 1.00 66.81 229 ASN A CA 1
ATOM 1866 C C . ASN A 1 229 ? 12.000 6.255 35.966 1.00 66.81 229 ASN A C 1
ATOM 1868 O O . ASN A 1 229 ? 12.294 7.239 35.282 1.00 66.81 229 ASN A O 1
ATOM 1872 N N . PRO A 1 230 ? 10.714 5.912 36.168 1.00 62.09 230 PRO A N 1
ATOM 1873 C CA . PRO A 1 230 ? 9.583 6.631 35.568 1.00 62.09 230 PRO A CA 1
ATOM 1874 C C . PRO A 1 230 ? 9.514 8.130 35.904 1.00 62.09 230 PRO A C 1
ATOM 1876 O O . PRO A 1 230 ? 8.856 8.888 35.201 1.00 62.09 230 PRO A O 1
ATOM 1879 N N . ASP A 1 231 ? 10.183 8.569 36.971 1.00 64.31 231 ASP A N 1
ATOM 1880 C CA . ASP A 1 231 ? 10.271 9.974 37.381 1.00 64.31 231 ASP A CA 1
ATOM 1881 C C . ASP A 1 231 ? 11.425 10.745 36.706 1.00 64.31 231 ASP A C 1
ATOM 1883 O O . ASP A 1 231 ? 11.596 11.939 36.950 1.00 64.31 231 ASP A O 1
ATOM 1887 N N . GLY A 1 232 ? 12.193 10.091 35.827 1.00 55.44 232 GLY A N 1
ATOM 1888 C CA . GLY A 1 232 ? 13.335 10.679 35.126 1.00 55.44 232 GLY A CA 1
ATOM 1889 C C . GLY A 1 232 ? 14.637 10.689 35.930 1.00 55.44 232 GLY A C 1
ATOM 1890 O O . GLY A 1 232 ? 15.624 11.249 35.455 1.00 55.44 232 GLY A O 1
ATOM 1891 N N . THR A 1 233 ? 14.666 10.074 37.113 1.00 70.38 233 THR A N 1
ATOM 1892 C CA . THR A 1 233 ? 15.891 9.885 37.901 1.00 70.38 233 THR A CA 1
ATOM 1893 C C . THR A 1 233 ? 16.560 8.556 37.568 1.00 70.38 233 THR A C 1
ATOM 1895 O O . THR A 1 233 ? 15.932 7.641 37.046 1.00 70.38 233 THR A O 1
ATOM 1898 N N . THR A 1 234 ? 17.850 8.408 37.847 1.00 75.44 234 THR A N 1
ATOM 1899 C CA . THR A 1 234 ? 18.494 7.093 37.840 1.00 75.44 234 THR A CA 1
ATOM 1900 C C . THR A 1 234 ? 17.999 6.260 39.025 1.00 75.44 234 THR A C 1
ATOM 1902 O O . THR A 1 234 ? 17.384 6.783 39.954 1.00 75.44 234 THR A O 1
ATOM 1905 N N . LYS A 1 235 ? 18.325 4.963 39.057 1.00 71.94 235 LYS A N 1
ATOM 1906 C CA . LYS A 1 235 ? 18.076 4.091 40.227 1.00 71.94 235 LYS A CA 1
ATOM 1907 C C . LYS A 1 235 ? 18.593 4.659 41.561 1.00 71.94 235 LYS A C 1
ATOM 1909 O O . LYS A 1 235 ? 18.075 4.279 42.605 1.00 71.94 235 LYS A O 1
ATOM 1914 N N . ASP A 1 236 ? 19.538 5.598 41.514 1.00 77.38 236 ASP A N 1
ATOM 1915 C CA . ASP A 1 236 ? 20.118 6.275 42.677 1.00 77.38 236 ASP A CA 1
ATOM 1916 C C . ASP A 1 236 ? 19.441 7.622 43.015 1.00 77.38 236 ASP A C 1
ATOM 1918 O O . ASP A 1 236 ? 19.928 8.361 43.867 1.00 77.38 236 ASP A O 1
ATOM 1922 N N . GLY A 1 237 ? 18.333 7.973 42.350 1.00 70.94 237 GLY A N 1
ATOM 1923 C CA . GLY A 1 237 ? 17.574 9.207 42.592 1.00 70.94 237 GLY A CA 1
ATOM 1924 C C . GLY A 1 237 ? 18.213 10.476 42.016 1.00 70.94 237 GLY A C 1
ATOM 1925 O O . GLY A 1 237 ? 17.720 11.577 42.253 1.00 70.94 237 GLY A O 1
ATOM 1926 N N . ASN A 1 238 ? 19.294 10.341 41.244 1.00 73.00 238 ASN A N 1
ATOM 1927 C CA . ASN A 1 238 ? 19.986 11.467 40.622 1.00 73.00 238 ASN A CA 1
ATOM 1928 C C . ASN A 1 238 ? 19.458 11.728 39.210 1.00 73.00 238 ASN A C 1
ATOM 1930 O O . ASN A 1 238 ? 19.082 10.802 38.494 1.00 73.00 238 ASN A O 1
ATOM 1934 N N . VAL A 1 239 ? 19.470 12.989 38.778 1.00 67.12 239 VAL A N 1
ATOM 1935 C CA . VAL A 1 239 ? 19.223 13.320 37.368 1.00 67.12 239 VAL A CA 1
ATOM 1936 C C . VAL A 1 239 ? 20.378 12.732 36.541 1.00 67.12 239 VAL A C 1
ATOM 1938 O O . VAL A 1 239 ? 21.533 12.954 36.913 1.00 67.12 239 VAL A O 1
ATOM 1941 N N . PRO A 1 240 ? 20.110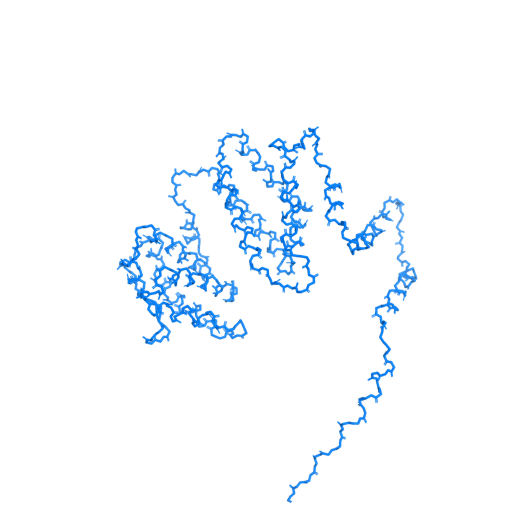 11.977 35.458 1.00 65.62 240 PRO A N 1
ATOM 1942 C CA . PRO A 1 240 ? 21.159 11.394 34.630 1.00 65.62 240 PRO A CA 1
ATOM 1943 C C . PRO A 1 240 ? 22.123 12.469 34.115 1.00 65.62 240 PRO A C 1
ATOM 1945 O O . PRO A 1 240 ? 21.708 13.422 33.451 1.00 65.62 240 PRO A O 1
ATOM 1948 N N . ASP A 1 241 ? 23.414 12.318 34.418 1.00 71.00 241 ASP A N 1
ATOM 1949 C CA . ASP A 1 241 ? 24.450 13.212 33.905 1.00 71.00 241 ASP A CA 1
ATOM 1950 C C . ASP A 1 241 ? 24.682 12.912 32.421 1.00 71.00 241 ASP A C 1
ATOM 1952 O O . ASP A 1 241 ? 25.361 11.952 32.044 1.00 71.00 241 ASP A O 1
ATOM 1956 N N . ILE A 1 242 ? 24.104 13.765 31.575 1.00 56.44 242 ILE A N 1
ATOM 1957 C CA . ILE A 1 242 ? 24.202 13.711 30.112 1.00 56.44 242 ILE A CA 1
ATOM 1958 C C . ILE A 1 242 ? 25.671 13.654 29.657 1.00 56.44 242 ILE A C 1
ATOM 1960 O O . ILE A 1 242 ? 25.981 13.025 28.646 1.00 56.44 242 ILE A O 1
ATOM 1964 N N . THR A 1 243 ? 26.594 14.236 30.425 1.00 61.62 243 THR A N 1
ATOM 1965 C CA . THR A 1 243 ? 28.033 14.233 30.134 1.00 61.62 243 THR A CA 1
ATOM 1966 C C . THR A 1 243 ? 28.641 12.839 30.294 1.00 61.62 243 THR A C 1
ATOM 1968 O O . THR A 1 243 ? 29.420 12.407 29.444 1.00 61.62 243 THR A O 1
ATOM 1971 N N . GLN A 1 244 ? 28.250 12.095 31.335 1.00 63.06 244 GLN A N 1
ATOM 1972 C CA . GLN A 1 244 ? 28.660 10.695 31.528 1.00 63.06 244 GLN A CA 1
ATOM 1973 C C . GLN A 1 244 ? 27.968 9.752 30.539 1.00 63.06 244 GLN A C 1
ATOM 1975 O O . GLN A 1 244 ? 28.542 8.764 30.089 1.00 63.06 244 GLN A O 1
ATOM 1980 N N . MET A 1 245 ? 26.735 10.079 30.161 1.00 61.53 245 MET A N 1
ATOM 1981 C CA . MET A 1 245 ? 25.984 9.345 29.147 1.00 61.53 245 MET A CA 1
ATOM 1982 C C . MET A 1 245 ? 26.647 9.456 27.764 1.00 61.53 245 MET A C 1
ATOM 1984 O O . MET A 1 245 ? 26.810 8.458 27.063 1.00 61.53 245 MET A O 1
ATOM 1988 N N . LEU A 1 246 ? 27.091 10.658 27.394 1.00 54.53 246 LEU A N 1
ATOM 1989 C CA . LEU A 1 246 ? 27.824 10.900 26.152 1.00 54.53 246 LEU A CA 1
ATOM 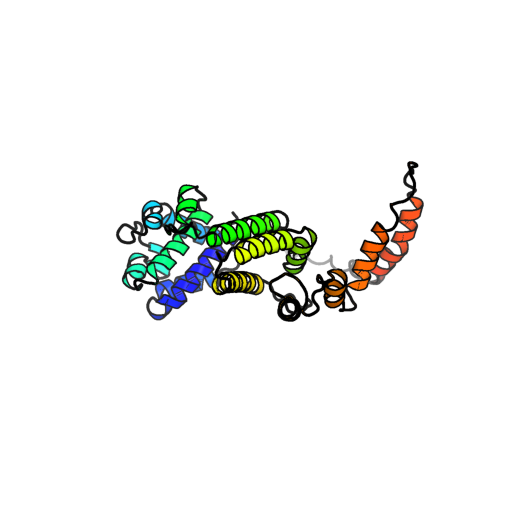1990 C C . LEU A 1 246 ? 29.236 10.310 26.179 1.00 54.53 246 LEU A C 1
ATOM 1992 O O . LEU A 1 246 ? 29.689 9.821 25.147 1.00 54.53 246 LEU A O 1
ATOM 1996 N N . SER A 1 247 ? 29.917 10.296 27.330 1.00 60.72 247 SER A N 1
ATOM 1997 C CA . SER A 1 247 ? 31.262 9.708 27.430 1.00 60.72 247 SER A CA 1
ATOM 1998 C C . SER A 1 247 ? 31.265 8.187 27.235 1.00 60.72 247 SER A C 1
ATOM 2000 O O . SER A 1 247 ? 32.210 7.647 26.664 1.00 60.72 247 SER A O 1
ATOM 2002 N N . GLY A 1 248 ? 30.187 7.497 27.623 1.00 62.38 248 GLY A N 1
ATOM 2003 C CA . GLY A 1 248 ? 30.004 6.071 27.337 1.00 62.38 248 GLY A CA 1
ATOM 2004 C C . GLY A 1 248 ? 29.759 5.764 25.854 1.00 62.38 248 GLY A C 1
ATOM 2005 O O . GLY A 1 248 ? 30.144 4.699 25.378 1.00 62.38 248 GLY A O 1
ATOM 2006 N N . LEU A 1 249 ? 29.166 6.702 25.108 1.00 49.62 249 LEU A N 1
ATOM 2007 C CA . LEU A 1 249 ? 28.904 6.570 23.668 1.00 49.62 249 LEU A CA 1
ATOM 2008 C C . LEU A 1 249 ? 30.128 6.904 22.801 1.00 49.62 249 LEU A C 1
ATOM 2010 O O . LEU A 1 249 ? 30.235 6.411 21.683 1.00 49.62 249 LEU A O 1
ATOM 2014 N N . THR A 1 250 ? 31.062 7.713 23.307 1.00 56.41 250 THR A N 1
ATOM 2015 C CA . THR A 1 250 ? 32.280 8.127 22.586 1.00 56.41 250 THR A CA 1
ATOM 2016 C C . THR A 1 250 ? 33.522 7.314 22.957 1.00 56.41 250 THR A C 1
ATOM 2018 O O . THR A 1 250 ? 34.619 7.628 22.500 1.00 56.41 250 THR A O 1
ATOM 2021 N N . GLY A 1 251 ? 33.360 6.232 23.730 1.00 48.62 251 GLY A N 1
ATOM 2022 C CA . GLY A 1 251 ? 34.443 5.333 24.153 1.00 48.62 251 GLY A CA 1
ATOM 2023 C C . GLY A 1 251 ? 35.151 4.567 23.023 1.00 48.62 251 GLY A C 1
ATOM 2024 O O . GLY A 1 251 ? 36.143 3.887 23.280 1.00 48.62 251 GLY A O 1
ATOM 2025 N N . GLY A 1 252 ? 34.682 4.686 21.776 1.00 49.88 252 GLY A N 1
ATOM 2026 C CA . GLY A 1 252 ? 35.430 4.290 20.584 1.00 49.88 252 GLY A CA 1
ATOM 2027 C C . GLY A 1 252 ? 36.471 5.355 20.234 1.00 49.88 252 GLY A C 1
ATOM 2028 O O . GLY A 1 252 ? 36.126 6.478 19.868 1.00 49.88 252 GLY A O 1
ATOM 2029 N N . SER A 1 253 ? 37.751 4.994 20.319 1.00 52.00 253 SER A N 1
ATOM 2030 C CA . SER A 1 253 ? 38.943 5.856 20.214 1.00 52.00 253 SER A CA 1
ATOM 2031 C C . SER A 1 253 ? 39.071 6.743 18.961 1.00 52.00 253 SER A C 1
ATOM 2033 O O . SER A 1 253 ? 39.997 7.542 18.898 1.00 52.00 253 SER A O 1
ATOM 2035 N N . GLY A 1 254 ? 38.162 6.655 17.985 1.00 51.12 254 GLY A N 1
ATOM 2036 C CA . GLY A 1 254 ? 38.153 7.504 16.788 1.00 51.12 254 GLY A CA 1
ATOM 2037 C C . GLY A 1 254 ? 37.340 8.802 16.904 1.00 51.12 254 GLY A C 1
ATOM 2038 O O . GLY A 1 254 ? 37.544 9.710 16.105 1.00 51.12 254 GLY A O 1
ATOM 2039 N N . MET A 1 255 ? 36.425 8.929 17.876 1.00 51.97 255 MET A N 1
ATOM 2040 C CA . MET A 1 255 ? 35.504 10.084 17.944 1.00 51.97 255 MET A CA 1
ATOM 2041 C C . MET A 1 255 ? 35.953 11.186 18.920 1.00 51.97 255 MET A C 1
ATOM 2043 O O . MET A 1 255 ? 35.482 12.323 18.842 1.00 51.97 255 MET A O 1
ATOM 2047 N N . SER A 1 256 ? 36.895 10.877 19.815 1.00 48.47 256 SER A N 1
ATOM 2048 C CA . SER A 1 256 ? 37.441 11.821 20.798 1.00 48.47 256 SER A CA 1
ATOM 2049 C C . SER A 1 256 ? 38.331 12.899 20.165 1.00 48.47 256 SER A C 1
ATOM 2051 O O . SER A 1 256 ? 38.299 14.045 20.613 1.00 48.47 256 SER A O 1
ATOM 2053 N N . GLU A 1 257 ? 39.063 12.583 19.092 1.00 52.53 257 GLU A N 1
ATOM 2054 C CA . GLU A 1 257 ? 39.891 13.555 18.355 1.00 52.53 257 GLU A CA 1
ATOM 2055 C C . GLU A 1 257 ? 39.043 14.556 17.559 1.00 52.53 257 GLU A C 1
ATOM 2057 O O . GLU A 1 257 ? 39.356 15.745 17.490 1.00 52.53 257 GLU A O 1
ATOM 2062 N N . MET A 1 258 ? 37.907 14.107 17.022 1.00 48.44 258 MET A N 1
ATOM 2063 C CA . MET A 1 258 ? 36.987 14.979 16.291 1.00 48.44 258 MET A CA 1
ATOM 2064 C C . MET A 1 258 ? 36.255 15.944 17.239 1.00 48.44 258 MET A C 1
ATOM 2066 O O . MET A 1 258 ? 36.072 17.119 16.923 1.00 48.44 258 MET A O 1
ATOM 2070 N N . LEU A 1 259 ? 35.896 15.481 18.443 1.00 49.03 259 LEU A N 1
ATOM 2071 C CA . LEU A 1 259 ? 35.297 16.323 19.483 1.00 49.03 259 LEU A CA 1
ATOM 2072 C C . LEU A 1 259 ? 36.302 17.285 20.131 1.00 49.03 259 LEU A C 1
ATOM 2074 O O . LEU A 1 259 ? 35.918 18.409 20.455 1.00 49.03 259 LEU A O 1
ATOM 2078 N N . SER A 1 260 ? 37.577 16.906 20.277 1.00 51.75 260 SER A N 1
ATOM 2079 C CA . SER A 1 260 ? 38.607 17.811 20.812 1.00 51.75 260 SER A CA 1
ATOM 2080 C C . SER A 1 260 ? 38.924 18.960 19.846 1.00 51.75 260 SER A C 1
ATOM 2082 O O . SER A 1 260 ? 39.094 20.097 20.286 1.00 51.75 260 SER A O 1
ATOM 2084 N N . SER A 1 261 ? 38.888 18.704 18.533 1.00 49.62 261 SER A N 1
ATOM 2085 C CA . SER A 1 261 ? 39.006 19.727 17.483 1.00 49.62 261 SER A CA 1
ATOM 2086 C C . SER A 1 261 ? 37.855 20.746 17.519 1.00 49.62 261 SER A C 1
ATOM 2088 O O . SER A 1 261 ? 38.074 21.959 17.413 1.00 49.62 261 SER A O 1
ATOM 2090 N N . VAL A 1 262 ? 36.626 20.272 17.743 1.00 46.78 262 VAL A N 1
ATOM 2091 C CA . VAL A 1 262 ? 35.425 21.122 17.795 1.00 46.78 262 VAL A CA 1
ATOM 2092 C C . VAL A 1 262 ? 35.295 21.861 19.135 1.00 46.78 262 VAL A C 1
ATOM 2094 O O . VAL A 1 262 ? 34.853 23.005 19.161 1.00 46.78 262 VAL A O 1
ATOM 2097 N N . MET A 1 263 ? 35.719 21.273 20.258 1.00 45.75 263 MET A N 1
ATOM 2098 C CA . MET A 1 263 ? 35.709 21.973 21.553 1.00 45.75 263 MET A CA 1
ATOM 2099 C C . MET A 1 263 ? 36.883 22.946 21.722 1.00 45.75 263 MET A C 1
ATOM 2101 O O . MET A 1 263 ? 36.711 24.005 22.329 1.00 45.75 263 MET A O 1
ATOM 2105 N N . GLY A 1 264 ? 38.048 22.652 21.136 1.00 51.97 264 GLY A N 1
ATOM 2106 C CA . GLY A 1 264 ? 39.201 23.558 21.151 1.00 51.97 264 GLY A CA 1
ATOM 2107 C C . GLY A 1 264 ? 38.945 24.882 20.422 1.00 51.97 264 GLY A C 1
ATOM 2108 O O . GLY A 1 264 ? 39.508 25.909 20.792 1.00 51.97 264 GLY A O 1
ATOM 2109 N N . SER A 1 265 ? 38.040 24.890 19.439 1.00 45.91 265 SER A N 1
ATOM 2110 C CA . SER A 1 265 ? 37.646 26.091 18.692 1.00 45.91 265 SER A CA 1
ATOM 2111 C C . SER A 1 265 ? 36.562 26.930 19.390 1.00 45.91 265 SER A C 1
ATOM 2113 O O . SER A 1 265 ? 36.407 28.107 19.071 1.00 45.91 265 SER A O 1
ATOM 2115 N N . ILE A 1 266 ? 35.862 26.380 20.389 1.00 46.66 266 ILE A N 1
ATOM 2116 C CA . ILE A 1 266 ? 34.803 27.082 21.139 1.00 46.66 266 ILE A CA 1
ATOM 2117 C C . ILE A 1 266 ? 35.345 27.707 22.439 1.00 46.66 266 ILE A C 1
ATOM 2119 O O . ILE A 1 266 ? 34.838 28.731 22.891 1.00 46.66 266 ILE A O 1
ATOM 2123 N N . SER A 1 267 ? 36.423 27.161 23.013 1.00 39.91 267 SER A N 1
ATOM 2124 C CA . SER A 1 267 ? 36.962 27.620 24.305 1.00 39.91 267 SER A CA 1
ATOM 2125 C C . SER A 1 267 ? 37.821 28.896 24.249 1.00 39.91 267 SER A C 1
ATOM 2127 O O . SER A 1 267 ? 38.276 29.347 25.299 1.00 39.91 267 SER A O 1
ATOM 2129 N N . ASN A 1 268 ? 38.042 29.496 23.074 1.00 42.78 268 ASN A N 1
ATOM 2130 C CA . ASN A 1 268 ? 38.930 30.659 22.927 1.00 42.78 268 ASN A CA 1
ATOM 2131 C C . ASN A 1 268 ? 38.218 31.993 22.643 1.00 42.78 268 ASN A C 1
ATOM 2133 O O . ASN A 1 268 ? 38.891 32.968 22.327 1.00 42.78 268 ASN A O 1
ATOM 2137 N N . ASN A 1 269 ? 36.883 32.070 22.758 1.00 44.91 269 ASN A N 1
ATOM 2138 C CA . ASN A 1 269 ? 36.137 33.272 22.349 1.00 44.91 269 ASN A CA 1
ATOM 2139 C C . ASN A 1 269 ? 35.263 33.932 23.430 1.00 44.91 269 ASN A C 1
ATOM 2141 O O . ASN A 1 269 ? 34.277 34.597 23.121 1.00 44.91 269 ASN A O 1
ATOM 2145 N N . THR A 1 270 ? 35.624 33.799 24.707 1.00 42.28 270 THR A N 1
ATOM 2146 C CA . THR A 1 270 ? 34.962 34.544 25.791 1.00 42.28 270 THR A CA 1
ATOM 2147 C C . THR A 1 270 ? 35.959 35.078 26.810 1.00 42.28 270 THR A C 1
ATOM 2149 O O . THR A 1 270 ? 35.975 34.617 27.945 1.00 42.28 270 THR A O 1
ATOM 2152 N N . GLN A 1 271 ? 36.777 36.059 26.411 1.00 41.62 271 GLN A N 1
ATOM 2153 C CA . GLN A 1 271 ? 37.251 37.140 27.292 1.00 41.62 271 GLN A CA 1
ATOM 2154 C C . GLN A 1 271 ? 38.080 38.178 26.517 1.00 41.62 271 GLN A C 1
ATOM 2156 O O . GLN A 1 271 ? 39.292 38.052 26.418 1.00 41.62 271 GLN A O 1
ATOM 2161 N N . SER A 1 272 ? 37.414 39.214 26.004 1.00 35.78 272 SER A N 1
ATOM 2162 C CA . SER A 1 272 ? 37.801 40.633 26.120 1.00 35.78 272 SER A CA 1
ATOM 2163 C C . SER A 1 272 ? 37.046 41.457 25.075 1.00 35.78 272 SER A C 1
ATOM 2165 O O . SER A 1 272 ? 36.958 41.128 23.896 1.00 35.78 272 SER A O 1
ATOM 2167 N N . SER A 1 273 ? 36.425 42.528 25.549 1.00 44.22 273 SER A N 1
ATOM 2168 C CA . SER A 1 273 ? 35.795 43.556 24.738 1.00 44.22 273 SER A CA 1
ATOM 2169 C C . SER A 1 273 ? 36.873 44.489 24.197 1.00 44.22 273 SER A C 1
ATOM 2171 O O . SER A 1 273 ? 37.179 45.486 24.838 1.00 44.22 273 SER A O 1
ATOM 2173 N N . GLU A 1 274 ? 37.450 44.157 23.052 1.00 41.97 274 GLU A N 1
ATOM 2174 C CA . GLU A 1 274 ? 38.148 45.091 22.166 1.00 41.97 274 GLU A CA 1
ATOM 2175 C C . GLU A 1 274 ? 38.221 44.429 20.785 1.00 41.97 274 GLU A C 1
ATOM 2177 O O . GLU A 1 274 ? 38.601 43.269 20.652 1.00 41.97 274 GLU A O 1
ATOM 2182 N N . SER A 1 275 ? 37.736 45.129 19.762 1.00 48.41 275 SER A N 1
ATOM 2183 C CA . SER A 1 275 ? 37.621 44.638 18.386 1.00 48.41 275 SER A CA 1
ATOM 2184 C C . SER A 1 275 ? 38.983 44.231 17.811 1.00 48.41 275 SER A C 1
ATOM 2186 O O . SER A 1 275 ? 39.854 45.101 17.751 1.00 48.41 275 SER A O 1
ATOM 2188 N N . PRO A 1 276 ? 39.171 42.988 17.321 1.00 44.00 276 PRO A N 1
ATOM 2189 C CA . PRO A 1 276 ? 40.386 42.632 16.614 1.00 44.00 276 PRO A CA 1
ATOM 2190 C C . PRO A 1 276 ? 40.154 42.593 15.100 1.00 44.00 276 PRO A C 1
ATOM 2192 O O . PRO A 1 276 ? 39.252 41.920 14.593 1.00 44.00 276 PRO A O 1
ATOM 2195 N N . ASP A 1 277 ? 41.023 43.304 14.387 1.00 46.94 277 ASP A N 1
ATOM 2196 C CA . ASP A 1 277 ? 41.352 43.016 12.997 1.00 46.94 277 ASP A CA 1
ATOM 2197 C C . ASP A 1 277 ? 41.815 41.554 12.868 1.00 46.94 277 ASP A C 1
ATOM 2199 O O . ASP A 1 277 ? 42.588 41.045 13.684 1.00 46.94 277 ASP A O 1
ATOM 2203 N N . LEU A 1 278 ? 41.328 40.868 11.833 1.00 50.16 278 LEU A N 1
ATOM 2204 C CA . LEU A 1 278 ? 41.698 39.489 11.519 1.00 50.16 278 LEU A CA 1
ATOM 2205 C C . LEU A 1 278 ? 43.150 39.414 11.020 1.00 50.16 278 LEU A C 1
ATOM 2207 O O . LEU A 1 278 ? 43.451 39.804 9.891 1.00 50.16 278 LEU A O 1
ATOM 2211 N N . ASP A 1 279 ? 44.035 38.840 11.836 1.00 57.19 279 ASP A N 1
ATOM 2212 C CA . ASP A 1 279 ? 45.404 38.494 11.445 1.00 57.19 279 ASP A CA 1
ATOM 2213 C C . ASP A 1 279 ? 45.427 37.184 10.631 1.00 57.19 279 ASP A C 1
ATOM 2215 O O . ASP A 1 279 ? 45.403 36.067 11.157 1.00 57.19 279 ASP A O 1
ATOM 2219 N N . ILE A 1 280 ? 45.476 37.337 9.305 1.00 53.53 280 ILE A N 1
ATOM 2220 C CA . ILE A 1 280 ? 45.539 36.258 8.302 1.00 53.53 280 ILE A CA 1
ATOM 2221 C C . ILE A 1 280 ? 46.815 35.394 8.447 1.00 53.53 280 ILE A C 1
ATOM 2223 O O . ILE A 1 280 ? 46.844 34.254 7.974 1.00 53.53 280 ILE A O 1
ATOM 2227 N N . GLY A 1 281 ? 47.858 35.873 9.139 1.00 55.09 281 GLY A N 1
ATOM 2228 C CA . GLY A 1 281 ? 49.113 35.138 9.327 1.00 55.09 281 GLY A CA 1
ATOM 2229 C C . GLY A 1 281 ? 48.994 33.916 10.245 1.00 55.09 281 GLY A C 1
ATOM 2230 O O . GLY A 1 281 ? 49.628 32.884 9.996 1.00 55.09 281 GLY A O 1
ATOM 2231 N N . GLN A 1 282 ? 48.136 33.970 11.269 1.00 49.88 282 GLN A N 1
ATOM 2232 C CA . GLN A 1 282 ? 47.959 32.835 12.185 1.00 49.88 282 GLN A CA 1
ATOM 2233 C C . GLN A 1 282 ? 47.175 31.687 11.540 1.00 49.88 282 GLN A C 1
ATOM 2235 O O . GLN A 1 282 ? 47.503 30.523 11.769 1.00 49.88 282 GLN A O 1
ATOM 2240 N N . LEU A 1 283 ? 46.232 31.995 10.644 1.00 45.53 283 LEU A N 1
ATOM 2241 C CA . LEU A 1 283 ? 45.429 30.988 9.943 1.00 45.53 283 LEU A CA 1
ATOM 2242 C C . LEU A 1 283 ? 46.290 30.095 9.025 1.00 45.53 283 LEU A C 1
ATOM 2244 O O . LEU A 1 283 ? 46.099 28.881 8.964 1.00 45.53 283 LEU A O 1
ATOM 2248 N N . MET A 1 284 ? 47.296 30.677 8.365 1.00 48.28 284 MET A N 1
ATOM 2249 C CA . MET A 1 284 ? 48.239 29.948 7.502 1.00 48.28 284 MET A CA 1
ATOM 2250 C C . MET A 1 284 ? 49.149 28.992 8.290 1.00 48.28 284 MET A C 1
ATOM 2252 O O . MET A 1 284 ? 49.520 27.928 7.794 1.00 48.28 284 MET A O 1
ATOM 2256 N N . THR A 1 285 ? 49.480 29.337 9.536 1.00 59.25 285 THR A N 1
ATOM 2257 C CA . THR A 1 285 ? 50.392 28.538 10.371 1.00 59.25 285 THR A CA 1
ATOM 2258 C C . THR A 1 285 ? 49.695 27.292 10.926 1.00 59.25 285 THR A C 1
ATOM 2260 O O . THR A 1 285 ? 50.310 26.233 11.039 1.00 59.25 285 THR A O 1
ATOM 2263 N N . THR A 1 286 ? 48.390 27.381 11.202 1.00 53.06 286 THR A N 1
ATOM 2264 C CA . THR A 1 286 ? 47.590 26.254 11.706 1.00 53.06 286 THR A CA 1
ATOM 2265 C C . THR A 1 286 ? 47.172 25.280 10.597 1.00 53.06 286 THR A C 1
ATOM 2267 O O . THR A 1 286 ? 47.001 24.092 10.862 1.00 53.06 286 THR A O 1
ATOM 2270 N N . MET A 1 287 ? 47.050 25.737 9.343 1.00 47.22 287 MET A N 1
ATOM 2271 C CA . MET A 1 287 ? 46.624 24.884 8.218 1.00 47.22 287 MET A CA 1
ATOM 2272 C C . MET A 1 287 ? 47.768 24.151 7.495 1.00 47.22 287 MET A C 1
ATOM 2274 O O . MET A 1 287 ? 47.517 23.148 6.824 1.00 47.22 287 MET A O 1
ATOM 2278 N N . GLY A 1 288 ? 49.018 24.601 7.642 1.00 56.78 288 GLY A N 1
ATOM 2279 C CA . GLY A 1 288 ? 50.181 24.009 6.963 1.00 56.78 288 GLY A CA 1
ATOM 2280 C C . GLY A 1 288 ? 50.409 22.510 7.245 1.00 56.78 288 GLY A C 1
ATOM 2281 O O . GLY A 1 288 ? 50.578 21.740 6.296 1.00 56.78 288 GLY A O 1
ATOM 2282 N N . PRO A 1 289 ? 50.369 22.048 8.509 1.00 54.41 289 PRO A N 1
ATOM 2283 C CA . PRO A 1 289 ? 50.581 20.633 8.827 1.00 54.41 289 PRO A CA 1
ATOM 2284 C C . PRO A 1 289 ? 49.435 19.727 8.351 1.00 54.41 289 PRO A C 1
ATOM 2286 O O . PRO A 1 289 ? 49.676 18.595 7.936 1.00 54.41 289 PRO A O 1
ATOM 2289 N N . LEU A 1 290 ? 48.200 20.243 8.343 1.00 43.66 290 LEU A N 1
ATOM 2290 C CA . LEU A 1 290 ? 46.998 19.485 7.985 1.00 43.66 290 LEU A CA 1
ATOM 2291 C C . LEU A 1 290 ? 46.932 19.188 6.475 1.00 43.66 290 LEU A C 1
ATOM 2293 O O . LEU A 1 290 ? 46.561 18.086 6.077 1.00 43.66 290 LEU A O 1
ATOM 2297 N N . MET A 1 291 ? 47.373 20.125 5.626 1.00 54.38 291 MET A N 1
ATOM 2298 C CA . MET A 1 291 ? 47.470 19.880 4.178 1.00 54.38 291 MET A CA 1
ATOM 2299 C C . MET A 1 291 ? 48.600 18.909 3.815 1.00 54.38 291 MET A C 1
ATOM 2301 O O . MET A 1 291 ? 48.440 18.109 2.895 1.00 54.38 291 MET A O 1
ATOM 2305 N N . SER A 1 292 ? 49.713 18.931 4.556 1.00 51.81 292 SER A N 1
ATOM 2306 C CA . SER A 1 292 ? 50.832 17.997 4.355 1.00 51.81 292 SER A CA 1
ATOM 2307 C C . SER A 1 292 ? 50.428 16.545 4.645 1.00 51.81 292 SER A C 1
ATOM 2309 O O . SER A 1 292 ? 50.835 15.624 3.941 1.00 51.81 292 SER A O 1
ATOM 2311 N N . GLN A 1 293 ? 49.558 16.337 5.638 1.00 52.50 293 GLN A N 1
ATOM 2312 C CA . GLN A 1 293 ? 49.112 15.005 6.046 1.00 52.50 293 GLN A CA 1
ATOM 2313 C C . GLN A 1 293 ? 47.971 14.455 5.172 1.00 52.50 293 GLN A C 1
ATOM 2315 O O . GLN A 1 293 ? 47.895 13.248 4.955 1.00 52.50 293 GLN A O 1
ATOM 2320 N N . MET A 1 294 ? 47.122 15.323 4.605 1.00 48.09 294 MET A N 1
ATOM 2321 C CA . MET A 1 294 ? 46.069 14.913 3.661 1.00 48.09 294 MET A CA 1
ATOM 2322 C C . MET A 1 294 ? 46.587 14.647 2.239 1.00 48.09 294 MET A C 1
ATOM 2324 O O . MET A 1 294 ? 45.920 13.967 1.465 1.00 48.09 294 MET A O 1
ATOM 2328 N N . MET A 1 295 ? 47.782 15.134 1.899 1.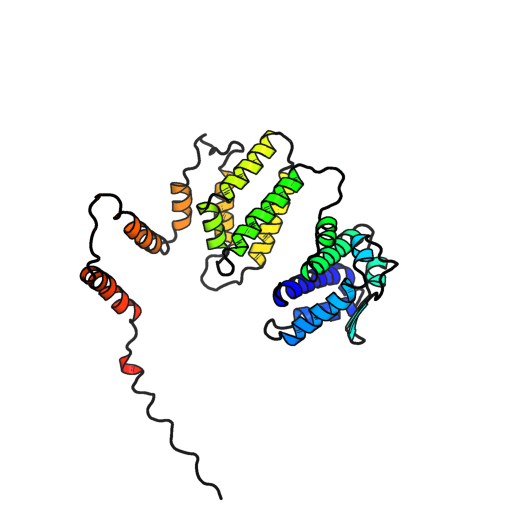00 50.94 295 MET A N 1
ATOM 2329 C CA . MET A 1 295 ? 48.437 14.904 0.603 1.00 50.94 295 MET A CA 1
ATOM 2330 C C . MET A 1 295 ? 49.497 13.791 0.677 1.00 50.94 295 MET A C 1
ATOM 2332 O O . MET A 1 295 ? 50.409 13.748 -0.145 1.00 50.94 295 MET A O 1
ATOM 2336 N N . GLY A 1 296 ? 49.376 12.883 1.656 1.00 47.97 296 GLY A N 1
ATOM 2337 C CA . GLY A 1 296 ? 50.235 11.713 1.872 1.00 47.97 296 GLY A CA 1
ATOM 2338 C C . GLY A 1 296 ? 50.118 10.628 0.792 1.00 47.97 296 GLY A C 1
ATOM 2339 O O . GLY A 1 296 ? 49.874 9.465 1.099 1.00 47.97 296 GLY A O 1
ATOM 2340 N N . GLY A 1 297 ? 50.302 11.011 -0.468 1.00 49.38 297 GLY A N 1
ATOM 2341 C CA . GLY A 1 297 ? 50.423 10.143 -1.628 1.00 49.38 297 GLY A CA 1
ATOM 2342 C C . GLY A 1 297 ? 51.323 10.822 -2.654 1.00 49.38 297 GLY A C 1
ATOM 2343 O O . GLY A 1 297 ? 51.025 11.913 -3.129 1.00 49.38 297 GLY A O 1
ATOM 2344 N N . ASP A 1 298 ? 52.448 10.180 -2.948 1.00 52.31 298 ASP A N 1
ATOM 2345 C CA . ASP A 1 298 ? 53.526 10.633 -3.823 1.00 52.31 298 ASP A CA 1
ATOM 2346 C C . ASP A 1 298 ? 53.022 11.003 -5.238 1.00 52.31 298 ASP A C 1
ATOM 2348 O O . ASP A 1 298 ? 52.945 10.173 -6.146 1.00 52.31 298 ASP A O 1
ATOM 2352 N N . LEU A 1 299 ? 52.664 12.279 -5.429 1.00 48.50 299 LEU A N 1
ATOM 2353 C CA . LEU A 1 299 ? 52.165 12.840 -6.694 1.00 48.50 299 LEU A CA 1
ATOM 2354 C C . LEU A 1 299 ? 53.228 12.842 -7.811 1.00 48.50 299 LEU A C 1
ATOM 2356 O O . LEU A 1 299 ? 52.906 13.122 -8.967 1.00 48.50 299 LEU A O 1
ATOM 2360 N N . SER A 1 300 ? 54.487 12.525 -7.488 1.00 51.69 300 SER A N 1
ATOM 2361 C CA . SER A 1 300 ? 55.586 12.488 -8.454 1.00 51.69 300 SER A CA 1
ATOM 2362 C C . SER A 1 300 ? 55.546 11.256 -9.370 1.00 51.69 300 SER A C 1
ATOM 2364 O O . SER A 1 300 ? 56.048 11.318 -10.492 1.00 51.69 300 SER A O 1
ATOM 2366 N N . GLN A 1 301 ? 54.874 10.170 -8.964 1.00 53.78 301 GLN A N 1
ATOM 2367 C CA . GLN A 1 301 ? 54.747 8.963 -9.793 1.00 53.78 301 GLN A CA 1
ATOM 2368 C C . GLN A 1 301 ? 53.580 9.018 -10.790 1.00 53.78 301 GLN A C 1
ATOM 2370 O O . GLN A 1 301 ? 53.633 8.370 -11.835 1.00 53.78 301 GLN A O 1
ATOM 2375 N N . LEU A 1 302 ? 52.550 9.831 -10.531 1.00 45.59 302 LEU A N 1
ATOM 2376 C CA . LEU A 1 302 ? 51.328 9.853 -11.348 1.00 45.59 302 LEU A CA 1
ATOM 2377 C C . LEU A 1 302 ? 51.420 10.754 -12.593 1.00 45.59 302 LEU A C 1
ATOM 2379 O O . LEU A 1 302 ? 50.637 10.594 -13.526 1.00 45.59 302 LEU A O 1
ATOM 2383 N N . MET A 1 303 ? 52.407 11.654 -12.665 1.00 49.91 303 MET A N 1
ATOM 2384 C CA . MET A 1 303 ? 52.657 12.457 -13.874 1.00 49.91 303 MET A CA 1
ATOM 2385 C C . MET A 1 303 ? 53.575 11.769 -14.900 1.00 49.91 303 MET A C 1
ATOM 2387 O O . MET A 1 303 ? 53.730 12.273 -16.010 1.00 49.91 303 MET A O 1
ATOM 2391 N N . GLY A 1 304 ? 54.149 10.604 -14.578 1.00 49.31 304 GLY A N 1
ATOM 2392 C CA . GLY A 1 304 ? 55.020 9.852 -15.490 1.00 49.31 304 GLY A CA 1
ATOM 2393 C C . GLY A 1 304 ? 54.293 8.967 -16.512 1.00 49.31 304 GLY A C 1
ATOM 2394 O O . GLY A 1 304 ? 54.913 8.539 -17.481 1.00 49.31 304 GLY A O 1
ATOM 2395 N N . GLN A 1 305 ? 52.995 8.691 -16.326 1.00 47.28 305 GLN A N 1
ATOM 2396 C CA . GLN A 1 305 ? 52.250 7.709 -17.135 1.00 47.28 305 GLN A CA 1
ATOM 2397 C C . GLN A 1 305 ? 51.230 8.297 -18.124 1.00 47.28 305 GLN A C 1
ATOM 2399 O O . GLN A 1 305 ? 50.670 7.549 -18.914 1.00 47.28 305 GLN A O 1
ATOM 2404 N N . MET A 1 306 ? 51.023 9.617 -18.169 1.00 44.84 306 MET A N 1
ATOM 2405 C CA . MET A 1 306 ? 50.043 10.233 -19.087 1.00 44.84 306 MET A CA 1
ATOM 2406 C C . MET A 1 306 ? 50.621 10.709 -20.432 1.00 44.84 306 MET A C 1
ATOM 2408 O O . MET A 1 306 ? 49.999 11.530 -21.098 1.00 44.84 306 MET A O 1
ATOM 2412 N N . ASN A 1 307 ? 51.795 10.223 -20.859 1.00 50.41 307 ASN A N 1
ATOM 2413 C CA . ASN A 1 307 ? 52.440 10.724 -22.084 1.00 50.41 307 ASN A CA 1
ATOM 2414 C C . ASN A 1 307 ? 52.746 9.672 -23.166 1.00 50.41 307 ASN A C 1
ATOM 2416 O O . ASN A 1 307 ? 53.571 9.926 -24.039 1.00 50.41 307 ASN A O 1
ATOM 2420 N N . MET A 1 308 ? 52.094 8.505 -23.147 1.00 52.28 308 MET A N 1
ATOM 2421 C CA . MET A 1 308 ? 52.250 7.496 -24.207 1.00 52.28 308 MET A CA 1
ATOM 2422 C C . MET A 1 308 ? 50.940 6.767 -24.526 1.00 52.28 308 MET A C 1
ATOM 2424 O O . MET A 1 308 ? 50.858 5.559 -24.378 1.00 52.28 308 MET A O 1
ATOM 2428 N N . GLU A 1 309 ? 49.907 7.481 -24.973 1.00 45.44 309 GLU A N 1
ATOM 2429 C CA . GLU A 1 309 ? 48.758 6.830 -25.628 1.00 45.44 309 GLU A CA 1
ATOM 2430 C C . GLU A 1 309 ? 48.008 7.835 -26.514 1.00 45.44 309 GLU A C 1
ATOM 2432 O O . GLU A 1 309 ? 46.890 8.251 -26.247 1.00 45.44 309 GLU A O 1
ATOM 2437 N N . ASN A 1 310 ? 48.688 8.328 -27.551 1.00 47.59 310 ASN A N 1
ATOM 2438 C CA . ASN A 1 310 ? 48.047 9.026 -28.668 1.00 47.59 310 ASN A CA 1
ATOM 2439 C C . ASN A 1 310 ? 48.964 8.976 -29.889 1.00 47.59 310 ASN A C 1
ATOM 2441 O O . ASN A 1 310 ? 49.614 9.955 -30.251 1.00 47.59 310 ASN A O 1
ATOM 2445 N N . LYS A 1 311 ? 49.057 7.794 -30.496 1.00 51.56 311 LYS A N 1
ATOM 2446 C CA . LYS A 1 311 ? 49.478 7.605 -31.885 1.00 51.56 311 LYS A CA 1
ATOM 2447 C C . LYS A 1 311 ? 49.106 6.189 -32.291 1.00 51.56 311 LYS A C 1
ATOM 2449 O O . LYS A 1 311 ? 49.730 5.260 -31.807 1.00 51.56 311 LYS A O 1
ATOM 2454 N N . GLU A 1 312 ? 48.079 6.084 -33.127 1.00 49.84 312 GLU A N 1
ATOM 2455 C CA . GLU A 1 312 ? 47.866 5.080 -34.183 1.00 49.84 312 GLU A CA 1
ATOM 2456 C C . GLU A 1 312 ? 46.370 4.820 -34.348 1.00 49.84 312 GLU A C 1
ATOM 2458 O O . GLU A 1 312 ? 45.799 3.936 -33.721 1.00 49.84 312 GLU A O 1
ATOM 2463 N N . GLN A 1 313 ? 45.742 5.618 -35.207 1.00 43.66 313 GLN A N 1
ATOM 2464 C CA . GLN A 1 313 ? 44.697 5.154 -36.116 1.00 43.66 313 GLN A CA 1
ATOM 2465 C C . GLN A 1 313 ? 44.445 6.263 -37.133 1.00 43.66 313 GLN A C 1
ATOM 2467 O O . GLN A 1 313 ? 43.583 7.116 -36.958 1.00 43.66 313 GLN A O 1
ATOM 2472 N N . ASP A 1 314 ? 45.260 6.256 -38.180 1.00 53.62 314 ASP A N 1
ATOM 2473 C CA . ASP A 1 314 ? 44.913 6.866 -39.453 1.00 53.62 314 ASP A CA 1
ATOM 2474 C C . ASP A 1 314 ? 45.467 5.960 -40.559 1.00 53.62 314 ASP A C 1
ATOM 2476 O O . ASP A 1 314 ? 46.527 5.359 -40.393 1.00 53.62 314 ASP A O 1
ATOM 2480 N N . GLU A 1 315 ? 44.723 5.881 -41.660 1.00 51.34 315 GLU A N 1
ATOM 2481 C CA . GLU A 1 315 ? 44.999 5.156 -42.912 1.00 51.34 315 GLU A CA 1
ATOM 2482 C C . GLU A 1 315 ? 44.497 3.700 -43.031 1.00 51.34 315 GLU A C 1
ATOM 2484 O O . GLU A 1 315 ? 45.175 2.716 -42.744 1.00 51.34 315 GLU A O 1
ATOM 2489 N N . SER A 1 316 ? 43.300 3.562 -43.611 1.00 54.22 316 SER A N 1
ATOM 2490 C CA . SER A 1 316 ? 43.046 2.545 -44.643 1.00 54.22 316 SER A CA 1
ATOM 2491 C C . SER A 1 316 ? 42.108 3.108 -45.720 1.00 54.22 316 SER A C 1
ATOM 2493 O O . SER A 1 316 ? 40.946 3.419 -45.456 1.00 54.22 316 SER A O 1
ATOM 2495 N N . TYR A 1 317 ? 42.674 3.263 -46.920 1.00 55.69 317 TYR A N 1
ATOM 2496 C CA . TYR A 1 317 ? 41.995 3.243 -48.218 1.00 55.69 317 TYR A CA 1
ATOM 2497 C C . TYR A 1 317 ? 42.090 1.825 -48.785 1.00 55.69 317 TYR A C 1
ATOM 2499 O O . TYR A 1 317 ? 43.139 1.181 -48.545 1.00 55.69 317 TYR A O 1
#

pLDDT: mean 72.11, std 20.33, range [35.78, 98.5]

InterPro domains:
  IPR045409 Protein of unknown function DUF5891 [PF19241] (10-119)

Secondary structure (DSSP, 8-state):
--HHHHHHHHHHHHHHHHHHHTTT-HHHHHHHHHHHT--TT-HHHHHHHHHHHHHHHTTTHHHHHTT-GGG-SS-EEEEETTEEEEHHHHHHHS-TTHHHHHHHHHHHHHHHHS--HHHHHHHS---S---HHHHHHHHHHHHHHHHHHTTTT--HHHHHHHHHHTSHHHHHHHHHHHHHHTT---HHHHHHHHHHHHHHHHHSS---TTSPPHHHHHHHHHHHHTTB-TTS-BTTSPPP-HHHHHHHHS-STTSHHHHHHHHHTTTTSSS--SPPP--HHHHHHHHHHHHHHHT-S-TTTTTSSSSS---------

Sequence (317 aa):
MSNNKIFAKILSFLNELNRMFGDKDVNIFNYYKVCKHTPITKQNIIKNHVTLFSNFLLPNKDNIIKQNFSKLNPSEIRMSDKTYIDFKQVFEKANKEWRPAIFQHLQYLLYLIHPEEEVKEALVPTEKETSKETEVLNNFVEKLQENFKNHENKNPVELGLDLLKNGTFMNMYQDINKSLQNGDLKLDKLLGSVQNIIGELTQELPNTEGTEPASSLLNNMSNMLGNINPDGTTKDGNVPDITQMLSGLTGGSGMSEMLSSVMGSISNNTQSSESPDLDIGQLMTTMGPLMSQMMGGDLSQLMGQMNMENKEQDESY

Foldseek 3Di:
DQLLVLLVLVLVLLVVLCVVPVVPQVQSVQQNVVSVPDDPVPSVVSVVQLVLLCVQLVVCVVCLLVLPLVPRVVQKRDPDPSHIDRNNVSCVPDDPVCSVVNSLSSLVSSCVSPVDPSSVVSNQPPDPDPQVLSVLVVVVVVLLVVLCVVCVPDDVVVSVVVCVVVCVVVVSVVVVLVCVVVVRDDVVVVVVVVVVVVVVSLVPDDPDPPDDRVVVVVVLVVVVVVQADSVCAGVVRHRDDVVVSVCVVQPPPPVVVVVCVVVVVVVPPPDDPDDDDDDPVVVCVVCVVVVVVVPPDPPVVVVPPPPPDDDDDDDDD

Organism: NCBI:txid1070528